Protein AF-0000000072925860 (afdb_homodimer)

Sequence (264 aa):
MDRVRSPSAGAIVLFAGTTRDNFAGKPVKELQYTAYHPRALKSMMAIAKDVRDKHGLRGVAMIHRLGPVPIAEESILIAVSSPHRQAAWRAGEEALEECKSKVEVWKREEFEGEEGIWRANRDGAIGQREESMDRVRSPSAGAIVLFAGTTRDNFAGKPVKELQYTAYHPRALKSMMAIAKDVRDKHGLRGVAMIHRLGPVPIAEESILIAVSSPHRQAAWRAGEEALEECKSKVEVWKREEFEGEEGIWRANRDGAIGQREES

Foldseek 3Di:
DVQQDDPLFPDKDKDFDFAAQDDPRFGFFWKAKDFPPVQLVVQLVVLQVVLCVVLVWSDWDKDADHGTGGGPGGRIMIMTTHNDHVSNVVSRVSSVLSSQAPGGMKMWTHGVPDHIFIARSRPSDGPPPPPD/DVQQDDPLFPDKDKDFDFAAQDDPRFGFFWKAKDFPPVQLVVQLVVLQVVLCVVLVWSDWDKDADHGTGGGGGGRIMIMTTHNDHVSNVVSRVSSVLSSQAPGGMKMWTHGVPDHIFIARSRPSDRPPPPPD

Solvent-accessible surface area (backbone atoms only — not comparable to full-atom values): 13134 Å² total; per-residue (Å²): 110,75,86,24,61,40,45,71,18,27,17,34,26,35,40,33,36,26,26,37,40,53,55,96,90,35,57,35,56,30,36,35,29,48,62,50,59,74,61,26,52,52,42,49,51,50,48,46,51,50,42,32,67,73,46,57,41,75,21,66,47,78,45,71,58,64,43,76,31,46,55,50,33,66,40,34,39,39,35,23,11,7,54,46,57,68,43,14,55,53,36,42,54,49,49,50,53,49,44,39,60,65,33,51,45,35,34,25,46,29,33,68,97,46,85,54,54,54,29,34,56,49,75,62,45,68,60,74,77,74,77,125,108,76,87,25,62,40,45,70,19,27,18,34,25,36,40,33,35,25,26,37,40,55,55,95,91,36,57,35,55,32,35,35,30,49,60,52,58,74,60,23,51,52,41,48,50,50,47,46,52,51,42,31,64,73,48,60,40,76,23,66,46,77,48,71,59,64,43,75,31,46,56,50,33,65,40,32,40,39,35,23,11,6,55,46,58,67,42,16,55,52,36,44,54,49,49,50,53,49,44,39,59,64,33,49,44,35,36,25,46,30,34,67,97,47,85,55,54,54,30,34,56,50,75,61,45,68,60,74,78,74,77,126

Radius of gyration: 20.73 Å; Cα contacts (8 Å, |Δi|>4): 638; chains: 2; bounding box: 42×69×41 Å

Nearest PDB structures (foldseek):
  4ap8-assembly1_A  TM=9.841E-01  e=2.631E-13  Homo sapiens
  2q5w-assembly1_E  TM=9.562E-01  e=1.919E-13  Staphylococcus aureus
  6jbz-assembly1_C  TM=9.362E-01  e=2.557E-12  Mycobacterium tuberculosis
  2qie-assembly2_H  TM=9.280E-01  e=6.596E-12  Staphylococcus aureus
  8hlg-assembly1_B  TM=9.416E-01  e=3.200E-11  Deinococcus radiodurans R1 = ATCC 13939 = DSM 20539

Secondary structure (DSSP, 8-state):
-TTT--TT-SEEEEEEEEB-SEETTEEEEEEEEEE-HHHHHHHHHHHHHHHHHHHT-SEEEEEE--EEEEBT-EEEEEEEEESSHHHHHHHHHHHHHHHHHHS-EEEEEEETTEEEEEEETTT--B------/-TTT--TT-SEEEEEEEEB-SEETTEEEEEEEEEE-HHHHHHHHHHHHHHHHHHHT-SEEEEEE--EEEEBT-EEEEEEEEESSHHHHHHHHHHHHHHHHHHS-EEEEEEETTEEEEEEETTT--B------

InterPro domains:
  IPR003448 Molybdopterin biosynthesis MoaE [PF02391] (2-101)
  IPR003448 Molybdopterin biosynthesis MoaE [cd00756] (2-115)
  IPR028888 Molybdopterin synthase catalytic subunit, eukaryotes [MF_03052] (1-127)
  IPR036563 Molybdopterin biosynthesis MoaE subunit superfamily [G3DSA:3.90.1170.40] (1-129)
  IPR036563 Molybdopterin biosynthesis MoaE subunit superfamily [SSF54690] (4-126)

Organism: Fusarium oxysporum f. sp. lycopersici (strain 4287 / CBS 123668 / FGSC 9935 / NRRL 34936) (NCBI:txid426428)

Structure (mmCIF, N/CA/C/O backbone):
data_AF-0000000072925860-model_v1
#
loop_
_entity.id
_entity.type
_entity.pdbx_description
1 polymer 'Molybdopterin synthase catalytic subunit'
#
loop_
_atom_site.group_PDB
_atom_site.id
_atom_site.type_symbol
_atom_site.label_atom_id
_atom_site.label_alt_id
_atom_site.label_comp_id
_atom_site.label_asym_id
_atom_site.label_entity_id
_atom_site.label_seq_id
_atom_site.pdbx_PDB_ins_code
_atom_site.Cartn_x
_atom_site.Cartn_y
_atom_site.Cartn_z
_atom_site.occupancy
_atom_site.B_iso_or_equiv
_atom_site.auth_seq_id
_atom_site.auth_comp_id
_atom_site.auth_asym_id
_atom_site.auth_atom_id
_atom_site.pdbx_PDB_model_num
ATOM 1 N N . MET A 1 1 ? 6.488 -2.26 6.941 1 92.81 1 MET A N 1
ATOM 2 C CA . MET A 1 1 ? 6.352 -0.807 6.914 1 92.81 1 MET A CA 1
ATOM 3 C C . MET A 1 1 ? 7.504 -0.137 7.652 1 92.81 1 MET A C 1
ATOM 5 O O . MET A 1 1 ? 8.016 0.892 7.211 1 92.81 1 MET A O 1
ATOM 9 N N . ASP A 1 2 ? 7.965 -0.785 8.672 1 95.44 2 ASP A N 1
ATOM 10 C CA . ASP A 1 2 ? 9.016 -0.189 9.484 1 95.44 2 ASP A CA 1
ATOM 11 C C . ASP A 1 2 ? 10.312 -0.033 8.688 1 95.44 2 ASP A C 1
ATOM 13 O O . ASP A 1 2 ? 11.094 0.883 8.938 1 95.44 2 ASP A O 1
ATOM 17 N N . ARG A 1 3 ? 10.531 -0.881 7.77 1 96.94 3 ARG A N 1
ATOM 18 C CA . ARG A 1 3 ? 11.766 -0.883 6.996 1 96.94 3 ARG A CA 1
ATOM 19 C C . ARG A 1 3 ? 11.867 0.358 6.117 1 96.94 3 ARG A C 1
ATOM 21 O O . ARG A 1 3 ? 12.961 0.734 5.684 1 96.94 3 ARG A O 1
ATOM 28 N N . VAL A 1 4 ? 10.727 0.956 5.84 1 98.81 4 VAL A N 1
ATOM 29 C CA . VAL A 1 4 ? 10.781 2.07 4.898 1 98.81 4 VAL A CA 1
ATOM 30 C C . VAL A 1 4 ? 10.352 3.357 5.598 1 98.81 4 VAL A C 1
ATOM 32 O O . VAL A 1 4 ? 10.367 4.434 4.996 1 98.81 4 VAL A O 1
ATOM 35 N N . ARG A 1 5 ? 9.977 3.252 6.809 1 98.75 5 ARG A N 1
ATOM 36 C CA . ARG A 1 5 ? 9.531 4.402 7.586 1 98.75 5 ARG A CA 1
ATOM 37 C C . ARG A 1 5 ? 10.648 5.43 7.738 1 98.75 5 ARG A C 1
ATOM 39 O O . ARG A 1 5 ? 11.805 5.066 7.93 1 98.75 5 ARG A O 1
ATOM 46 N N . SER A 1 6 ? 10.336 6.688 7.637 1 98.69 6 SER A N 1
ATOM 47 C CA . SER A 1 6 ? 11.273 7.801 7.777 1 98.69 6 SER A CA 1
ATOM 48 C C . SER A 1 6 ? 10.57 9.047 8.297 1 98.69 6 SER A C 1
ATOM 50 O O . SER A 1 6 ? 9.438 9.336 7.91 1 98.69 6 SER A O 1
ATOM 52 N N . PRO A 1 7 ? 11.195 9.805 9.141 1 98.56 7 PRO A N 1
ATOM 53 C CA . PRO A 1 7 ? 10.602 11.062 9.594 1 98.56 7 PRO A CA 1
ATOM 54 C C . PRO A 1 7 ? 10.344 12.047 8.445 1 98.56 7 PRO A C 1
ATOM 56 O O . PRO A 1 7 ? 9.547 12.969 8.594 1 98.56 7 PRO A O 1
ATOM 59 N N . SER A 1 8 ? 11.062 11.852 7.344 1 98.44 8 SER A N 1
ATOM 60 C CA . SER A 1 8 ? 10.914 12.805 6.242 1 98.44 8 SER A CA 1
ATOM 61 C C . SER A 1 8 ? 9.93 12.289 5.195 1 98.44 8 SER A C 1
ATOM 63 O O . SER A 1 8 ? 9.734 12.922 4.156 1 98.44 8 SER A O 1
ATOM 65 N N . ALA A 1 9 ? 9.32 11.133 5.438 1 98.75 9 ALA A N 1
ATOM 66 C CA . ALA A 1 9 ? 8.32 10.57 4.535 1 98.75 9 ALA A CA 1
ATOM 67 C C . ALA A 1 9 ? 6.906 10.836 5.055 1 98.75 9 ALA A C 1
ATOM 69 O O . ALA A 1 9 ? 6.641 10.688 6.246 1 98.75 9 ALA A O 1
ATOM 70 N N . GLY A 1 10 ? 6.082 11.266 4.16 1 98.62 10 GLY A N 1
ATOM 71 C CA . GLY A 1 10 ? 4.688 11.477 4.512 1 98.62 10 GLY A CA 1
ATOM 72 C C . GLY A 1 10 ? 3.766 10.406 3.973 1 98.62 10 GLY A C 1
ATOM 73 O O . GLY A 1 10 ? 2.561 10.422 4.234 1 98.62 10 GLY A O 1
ATOM 74 N N . ALA A 1 11 ? 4.387 9.477 3.201 1 98.88 11 ALA A N 1
ATOM 75 C CA . ALA A 1 11 ? 3.582 8.43 2.572 1 98.88 11 ALA A CA 1
ATOM 76 C C . ALA A 1 11 ? 4.344 7.109 2.516 1 98.88 11 ALA A C 1
ATOM 78 O O . ALA A 1 11 ? 5.535 7.086 2.207 1 98.88 11 ALA A O 1
ATOM 79 N N . ILE A 1 12 ? 3.674 6.066 2.836 1 98.94 12 ILE A N 1
ATOM 80 C CA . ILE A 1 12 ? 4.113 4.699 2.59 1 98.94 12 ILE A CA 1
ATOM 81 C C . ILE A 1 12 ? 3.061 3.961 1.767 1 98.94 12 ILE A C 1
ATOM 83 O O . ILE A 1 12 ? 1.864 4.047 2.055 1 98.94 12 ILE A O 1
ATOM 87 N N . VAL A 1 13 ? 3.479 3.316 0.737 1 98.94 13 VAL A N 1
ATOM 88 C CA . VAL A 1 13 ? 2.619 2.426 -0.038 1 98.94 13 VAL A CA 1
ATOM 89 C C . VAL A 1 13 ? 3.174 1.004 0.007 1 98.94 13 VAL A C 1
ATOM 91 O O . VAL A 1 13 ? 4.383 0.797 -0.134 1 98.94 13 VAL A O 1
ATOM 94 N N . LEU A 1 14 ? 2.27 0.095 0.291 1 98.94 14 LEU A N 1
ATOM 95 C CA . LEU A 1 14 ? 2.631 -1.317 0.352 1 98.94 14 LEU A CA 1
ATOM 96 C C . LEU A 1 14 ? 1.747 -2.145 -0.577 1 98.94 14 LEU A C 1
ATOM 98 O O . LEU A 1 14 ? 0.53 -1.951 -0.617 1 98.94 14 LEU A O 1
ATOM 102 N N . PHE A 1 15 ? 2.342 -2.932 -1.327 1 98.94 15 PHE A N 1
ATOM 103 C CA . PHE A 1 15 ? 1.657 -3.941 -2.125 1 98.94 15 PHE A CA 1
ATOM 104 C C . PHE A 1 15 ? 1.948 -5.34 -1.591 1 98.94 15 PHE A C 1
ATOM 106 O O . PHE A 1 15 ? 3.096 -5.664 -1.279 1 98.94 15 PHE A O 1
ATOM 113 N N . ALA A 1 16 ? 0.949 -6.109 -1.54 1 98.94 16 ALA A N 1
ATOM 114 C CA . ALA A 1 16 ? 1.071 -7.527 -1.206 1 98.94 16 ALA A CA 1
ATOM 115 C C . ALA A 1 16 ? 0.393 -8.398 -2.26 1 98.94 16 ALA A C 1
ATOM 117 O O . ALA A 1 16 ? -0.818 -8.297 -2.473 1 98.94 16 ALA A O 1
ATOM 118 N N . GLY A 1 17 ? 1.147 -9.203 -2.924 1 98.69 17 GLY A N 1
ATOM 119 C CA . GLY A 1 17 ? 0.583 -10.266 -3.744 1 98.69 17 GLY A CA 1
ATOM 120 C C . GLY A 1 17 ? 0.255 -11.516 -2.957 1 98.69 17 GLY A C 1
ATOM 121 O O . GLY A 1 17 ? 1.112 -12.062 -2.256 1 98.69 17 GLY A O 1
ATOM 122 N N . THR A 1 18 ? -0.96 -11.992 -3.096 1 98.75 18 THR A N 1
ATOM 123 C CA . THR A 1 18 ? -1.385 -13.125 -2.279 1 98.75 18 THR A CA 1
ATOM 124 C C . THR A 1 18 ? -1.896 -14.266 -3.158 1 98.75 18 THR A C 1
ATOM 126 O O . THR A 1 18 ? -2.324 -14.039 -4.289 1 98.75 18 THR A O 1
ATOM 129 N N . THR A 1 19 ? -1.839 -15.469 -2.623 1 98.44 19 THR A N 1
ATOM 130 C CA . THR A 1 19 ? -2.295 -16.641 -3.35 1 98.44 19 THR A CA 1
ATOM 131 C C . THR A 1 19 ? -3.82 -16.719 -3.371 1 98.44 19 THR A C 1
ATOM 133 O O . THR A 1 19 ? -4.461 -16.766 -2.32 1 98.44 19 THR A O 1
ATOM 136 N N . ARG A 1 20 ? -4.328 -16.766 -4.543 1 98.25 20 ARG A N 1
ATOM 137 C CA . ARG A 1 20 ? -5.773 -16.938 -4.684 1 98.25 20 ARG A CA 1
ATOM 138 C C . ARG A 1 20 ? -6.16 -18.406 -4.582 1 98.25 20 ARG A C 1
ATOM 140 O O . ARG A 1 20 ? -5.324 -19.281 -4.793 1 98.25 20 ARG A O 1
ATOM 147 N N . ASP A 1 21 ? -7.512 -18.547 -4.461 1 97.38 21 ASP A N 1
ATOM 148 C CA . ASP A 1 21 ? -7.992 -19.906 -4.227 1 97.38 21 ASP A CA 1
ATOM 149 C C . ASP A 1 21 ? -8.422 -20.578 -5.535 1 97.38 21 ASP A C 1
ATOM 151 O O . ASP A 1 21 ? -8.992 -21.672 -5.523 1 97.38 21 ASP A O 1
ATOM 155 N N . ASN A 1 22 ? -8.273 -19.891 -6.582 1 94.5 22 ASN A N 1
ATOM 156 C CA . ASN A 1 22 ? -8.648 -20.438 -7.875 1 94.5 22 ASN A CA 1
ATOM 157 C C . ASN A 1 22 ? -7.812 -19.859 -9.008 1 94.5 22 ASN A C 1
ATOM 159 O O . ASN A 1 22 ? -7.258 -18.766 -8.875 1 94.5 22 ASN A O 1
ATOM 163 N N . PHE A 1 23 ? -7.68 -20.562 -9.953 1 91.12 23 PHE A N 1
ATOM 164 C CA . PHE A 1 23 ? -7.031 -20.172 -11.195 1 91.12 23 PHE A CA 1
ATOM 165 C C . PHE A 1 23 ? -7.664 -20.875 -12.383 1 91.12 23 PHE A C 1
ATOM 167 O O . PHE A 1 23 ? -7.734 -22.109 -12.414 1 91.12 23 PHE A O 1
ATOM 174 N N . ALA A 1 24 ? -8.117 -20 -13.328 1 88.81 24 ALA A N 1
ATOM 175 C CA . ALA A 1 24 ? -8.734 -20.531 -14.539 1 88.81 24 ALA A CA 1
ATOM 176 C C . ALA A 1 24 ? -9.859 -21.516 -14.195 1 88.81 24 ALA A C 1
ATOM 178 O O . ALA A 1 24 ? -9.93 -22.609 -14.758 1 88.81 24 ALA A O 1
ATOM 179 N N . GLY A 1 25 ? -10.609 -21.156 -13.188 1 88.69 25 GLY A N 1
ATOM 180 C CA . GLY A 1 25 ? -11.805 -21.906 -12.836 1 88.69 25 GLY A CA 1
ATOM 181 C C . GLY A 1 25 ? -11.508 -23.125 -11.984 1 88.69 25 GLY A C 1
ATOM 182 O O . GLY A 1 25 ? -12.422 -23.844 -11.586 1 88.69 25 GLY A O 1
ATOM 183 N N . LYS A 1 26 ? -10.258 -23.406 -11.703 1 91.44 26 LYS A N 1
ATOM 184 C CA . LYS A 1 26 ? -9.875 -24.562 -10.898 1 91.44 26 LYS A CA 1
ATOM 185 C C . LYS A 1 26 ? -9.453 -24.141 -9.492 1 91.44 26 LYS A C 1
ATOM 187 O O . LYS A 1 26 ? -8.789 -23.125 -9.32 1 91.44 26 LYS A O 1
ATOM 192 N N . PRO A 1 27 ? -9.82 -25.016 -8.57 1 94.44 27 PRO A N 1
ATOM 193 C CA . PRO A 1 27 ? -9.375 -24.703 -7.207 1 94.44 27 PRO A CA 1
ATOM 194 C C . PRO A 1 27 ? -7.867 -24.828 -7.035 1 94.44 27 PRO A C 1
ATOM 196 O O . PRO A 1 27 ? -7.266 -25.797 -7.508 1 94.44 27 PRO A O 1
ATOM 199 N N . VAL A 1 28 ? -7.27 -23.922 -6.398 1 95.5 28 VAL A N 1
ATOM 200 C CA . VAL A 1 28 ? -5.836 -23.906 -6.121 1 95.5 28 VAL A CA 1
ATOM 201 C C . VAL A 1 28 ? -5.586 -24.312 -4.672 1 95.5 28 VAL A C 1
ATOM 203 O O . VAL A 1 28 ? -6.277 -23.859 -3.762 1 95.5 28 VAL A O 1
ATOM 206 N N . LYS A 1 29 ? -4.676 -25.172 -4.512 1 95.56 29 LYS A N 1
ATOM 207 C CA . LYS A 1 29 ? -4.242 -25.547 -3.172 1 95.56 29 LYS A CA 1
ATOM 208 C C . LYS A 1 29 ? -3.225 -24.562 -2.615 1 95.56 29 LYS A C 1
ATOM 210 O O . LYS A 1 29 ? -3.352 -24.109 -1.476 1 95.56 29 LYS A O 1
ATOM 215 N N . GLU A 1 30 ? -2.238 -24.312 -3.391 1 96.75 30 GLU A N 1
ATOM 216 C CA . GLU A 1 30 ? -1.174 -23.375 -3.061 1 96.75 30 GLU A CA 1
ATOM 217 C C . GLU A 1 30 ? -0.354 -23.016 -4.297 1 96.75 30 GLU A C 1
ATOM 219 O O . GLU A 1 30 ? -0.509 -23.625 -5.352 1 96.75 30 GLU A O 1
ATOM 224 N N . LEU A 1 31 ? 0.477 -21.984 -4.121 1 96.38 31 LEU A N 1
ATOM 225 C CA . LEU A 1 31 ? 1.509 -21.672 -5.109 1 96.38 31 LEU A CA 1
ATOM 226 C C . LEU A 1 31 ? 2.879 -22.125 -4.613 1 96.38 31 LEU A C 1
ATOM 228 O O . LEU A 1 31 ? 3.133 -22.156 -3.408 1 96.38 31 LEU A O 1
ATOM 232 N N . GLN A 1 32 ? 3.67 -22.484 -5.527 1 95.56 32 GLN A N 1
ATOM 233 C CA . GLN A 1 32 ? 5.074 -22.781 -5.273 1 95.56 32 GLN A CA 1
ATOM 234 C C . GLN A 1 32 ? 5.988 -21.844 -6.055 1 95.56 32 GLN A C 1
ATOM 236 O O . GLN A 1 32 ? 5.816 -21.656 -7.262 1 95.56 32 GLN A O 1
ATOM 241 N N . TYR A 1 33 ? 6.977 -21.312 -5.273 1 96 33 TYR A N 1
ATOM 242 C CA . TYR A 1 33 ? 7.902 -20.406 -5.938 1 96 33 TYR A CA 1
ATOM 243 C C . TYR A 1 33 ? 9.328 -20.938 -5.863 1 96 33 TYR A C 1
ATOM 245 O O . TYR A 1 33 ? 9.742 -21.5 -4.84 1 96 33 TYR A O 1
ATOM 253 N N . THR A 1 34 ? 10.078 -20.719 -6.953 1 95.12 34 THR A N 1
ATOM 254 C CA . THR A 1 34 ? 11.516 -20.969 -6.996 1 95.12 34 THR A CA 1
ATOM 255 C C . THR A 1 34 ? 12.242 -19.812 -7.676 1 95.12 34 THR A C 1
ATOM 257 O O . THR A 1 34 ? 11.609 -18.953 -8.297 1 95.12 34 THR A O 1
ATOM 260 N N . ALA A 1 35 ? 13.539 -19.734 -7.316 1 94 35 ALA A N 1
ATOM 261 C CA . ALA A 1 35 ? 14.312 -18.656 -7.918 1 94 35 ALA A CA 1
ATOM 262 C C . ALA A 1 35 ? 15.766 -19.078 -8.117 1 94 35 ALA A C 1
ATOM 264 O O . ALA A 1 35 ? 16.234 -20.031 -7.488 1 94 35 ALA A O 1
ATOM 265 N N . TYR A 1 36 ? 16.375 -18.406 -9.086 1 93.44 36 TYR A N 1
ATOM 266 C CA . TYR A 1 36 ? 17.828 -18.312 -9.047 1 93.44 36 TYR A CA 1
ATOM 267 C C . TYR A 1 36 ? 18.281 -17.25 -8.055 1 93.44 36 TYR A C 1
ATOM 269 O O . TYR A 1 36 ? 18.422 -16.078 -8.406 1 93.44 36 TYR A O 1
ATOM 277 N N . HIS A 1 37 ? 18.594 -17.641 -6.91 1 92.69 37 HIS A N 1
ATOM 278 C CA . HIS A 1 37 ? 18.625 -16.75 -5.75 1 92.69 37 HIS A CA 1
ATOM 279 C C . HIS A 1 37 ? 19.594 -15.602 -5.953 1 92.69 37 HIS A C 1
ATOM 281 O O . HIS A 1 37 ? 19.219 -14.438 -5.832 1 92.69 37 HIS A O 1
ATOM 287 N N . PRO A 1 38 ? 20.875 -15.867 -6.309 1 94.44 38 PRO A N 1
ATOM 288 C CA . PRO A 1 38 ? 21.812 -14.75 -6.43 1 94.44 38 PRO A CA 1
ATOM 289 C C . PRO A 1 38 ? 21.375 -13.734 -7.488 1 94.44 38 PRO A 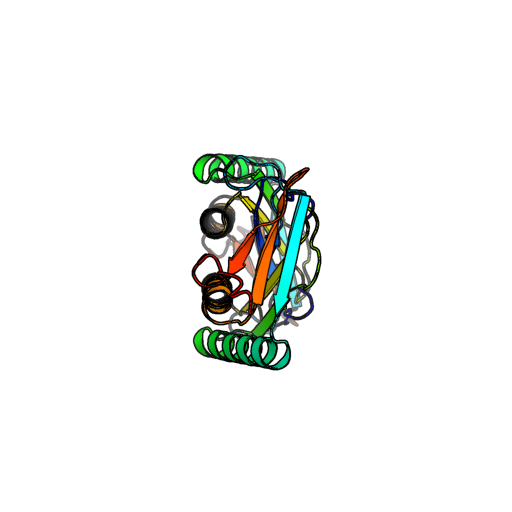C 1
ATOM 291 O O . PRO A 1 38 ? 21.484 -12.523 -7.262 1 94.44 38 PRO A O 1
ATOM 294 N N . ARG A 1 39 ? 20.875 -14.234 -8.578 1 95.69 39 ARG A N 1
ATOM 295 C CA . ARG A 1 39 ? 20.469 -13.336 -9.648 1 95.69 39 ARG A CA 1
ATOM 296 C C . ARG A 1 39 ? 19.188 -12.594 -9.281 1 95.69 39 ARG A C 1
ATOM 298 O O . ARG A 1 39 ? 19.047 -11.406 -9.578 1 95.69 39 ARG A O 1
ATOM 305 N N . ALA A 1 40 ? 18.234 -13.258 -8.633 1 96.5 40 ALA A N 1
ATOM 306 C CA . ALA A 1 40 ? 16.984 -12.648 -8.211 1 96.5 40 ALA A CA 1
ATOM 307 C C . ALA A 1 40 ? 17.219 -11.492 -7.246 1 96.5 40 ALA A C 1
ATOM 309 O O . ALA A 1 40 ? 16.625 -10.422 -7.379 1 96.5 40 ALA A O 1
ATOM 310 N N . LEU A 1 41 ? 18.094 -11.703 -6.344 1 97.44 41 LEU A N 1
ATOM 311 C CA . LEU A 1 41 ? 18.406 -10.672 -5.359 1 97.44 41 LEU A CA 1
ATOM 312 C C . LEU A 1 41 ? 19.078 -9.477 -6.016 1 97.44 41 LEU A C 1
ATOM 314 O O . LEU A 1 41 ? 18.781 -8.328 -5.688 1 97.44 41 LEU A O 1
ATOM 318 N N . LYS A 1 42 ? 20.016 -9.797 -6.902 1 97.75 42 LYS A N 1
ATOM 319 C CA . LYS A 1 42 ? 20.688 -8.727 -7.629 1 97.75 42 LYS A CA 1
ATOM 320 C C . LYS A 1 42 ? 19.688 -7.895 -8.43 1 97.75 42 LYS A C 1
ATOM 322 O O . LYS A 1 42 ? 19.75 -6.664 -8.43 1 97.75 42 LYS A O 1
ATOM 327 N N . SER A 1 43 ? 18.781 -8.578 -9.109 1 98.25 43 SER A N 1
ATOM 328 C CA . SER A 1 43 ? 17.75 -7.898 -9.891 1 98.25 43 SER A CA 1
ATOM 329 C C . SER A 1 43 ? 16.844 -7.055 -9.008 1 98.25 43 SER A C 1
ATOM 331 O O . SER A 1 43 ? 16.516 -5.918 -9.344 1 98.25 43 SER A O 1
ATOM 333 N N . MET A 1 44 ? 16.453 -7.57 -7.875 1 98.5 44 MET A N 1
ATOM 334 C CA . MET A 1 44 ? 15.586 -6.836 -6.957 1 98.5 44 MET A CA 1
ATOM 335 C C . MET A 1 44 ? 16.297 -5.602 -6.41 1 98.5 44 MET A C 1
ATOM 337 O O . MET A 1 44 ? 15.68 -4.535 -6.285 1 98.5 44 MET A O 1
ATOM 341 N N . MET A 1 45 ? 17.547 -5.777 -6.129 1 98.5 45 MET A N 1
ATOM 342 C CA . MET A 1 45 ? 18.328 -4.648 -5.621 1 98.5 45 MET A CA 1
ATOM 343 C C . MET A 1 45 ? 18.453 -3.559 -6.676 1 98.5 45 MET A C 1
ATOM 345 O O . MET A 1 45 ? 18.375 -2.369 -6.363 1 98.5 45 MET A O 1
ATOM 349 N N . ALA A 1 46 ? 18.656 -3.992 -7.902 1 98.81 46 ALA A N 1
ATOM 350 C CA . ALA A 1 46 ? 18.75 -3.033 -9 1 98.81 46 ALA A CA 1
ATOM 351 C C . ALA A 1 46 ? 17.438 -2.277 -9.188 1 98.81 46 ALA A C 1
ATOM 353 O O . ALA A 1 46 ? 17.438 -1.058 -9.375 1 98.81 46 ALA A O 1
ATOM 354 N N . ILE A 1 47 ? 16.375 -2.971 -9.133 1 98.81 47 ILE A N 1
ATOM 355 C CA . ILE A 1 47 ? 15.055 -2.359 -9.273 1 98.81 47 ILE A CA 1
ATOM 356 C C . ILE A 1 47 ? 14.82 -1.369 -8.133 1 98.81 47 ILE A C 1
ATOM 358 O O . ILE A 1 47 ? 14.383 -0.242 -8.367 1 98.81 47 ILE A O 1
ATOM 362 N N . ALA A 1 48 ? 15.156 -1.809 -6.906 1 98.88 48 ALA A N 1
ATOM 363 C CA . ALA A 1 48 ? 14.969 -0.954 -5.734 1 98.88 48 ALA A CA 1
ATOM 364 C C . ALA A 1 48 ? 15.766 0.339 -5.871 1 98.88 48 ALA A C 1
ATOM 366 O O . ALA A 1 48 ? 15.258 1.425 -5.582 1 98.88 48 ALA A O 1
ATOM 367 N N . LYS A 1 49 ? 16.984 0.197 -6.324 1 98.81 49 LYS A N 1
ATOM 368 C CA . LYS A 1 49 ? 17.828 1.364 -6.512 1 98.81 49 LYS A CA 1
ATOM 369 C C . LYS A 1 49 ? 17.266 2.297 -7.578 1 98.81 49 LYS A C 1
ATOM 371 O O . LYS A 1 49 ? 17.219 3.514 -7.387 1 98.81 49 LYS A O 1
ATOM 376 N N . ASP A 1 50 ? 16.844 1.75 -8.68 1 98.88 50 ASP A N 1
ATOM 377 C CA . ASP A 1 50 ? 16.344 2.531 -9.805 1 98.88 50 ASP A CA 1
ATOM 378 C C . ASP A 1 50 ? 15.094 3.316 -9.406 1 98.88 50 ASP A C 1
ATOM 380 O O . ASP A 1 50 ? 15 4.52 -9.664 1 98.88 50 ASP A O 1
ATOM 384 N N . VAL A 1 51 ? 14.141 2.682 -8.734 1 98.81 51 VAL A N 1
ATOM 385 C CA . VAL A 1 51 ? 12.891 3.352 -8.406 1 98.81 51 VAL A CA 1
ATOM 386 C C . VAL A 1 51 ? 13.133 4.383 -7.305 1 98.81 51 VAL A C 1
ATOM 388 O O . VAL A 1 51 ? 12.477 5.43 -7.273 1 98.81 51 VAL A O 1
ATOM 391 N N . ARG A 1 52 ? 14.039 4.082 -6.367 1 98.81 52 ARG A N 1
ATOM 392 C CA . ARG A 1 52 ? 14.383 5.043 -5.32 1 98.81 52 ARG A CA 1
ATOM 393 C C . ARG A 1 52 ? 14.891 6.348 -5.918 1 98.81 52 ARG A C 1
ATOM 395 O O . ARG A 1 52 ? 14.414 7.43 -5.559 1 98.81 52 ARG A O 1
ATOM 402 N N . ASP A 1 53 ? 15.812 6.18 -6.852 1 98.81 53 ASP A N 1
ATOM 403 C CA . ASP A 1 53 ? 16.438 7.348 -7.457 1 98.81 53 ASP A CA 1
ATOM 404 C C . ASP A 1 53 ? 15.461 8.094 -8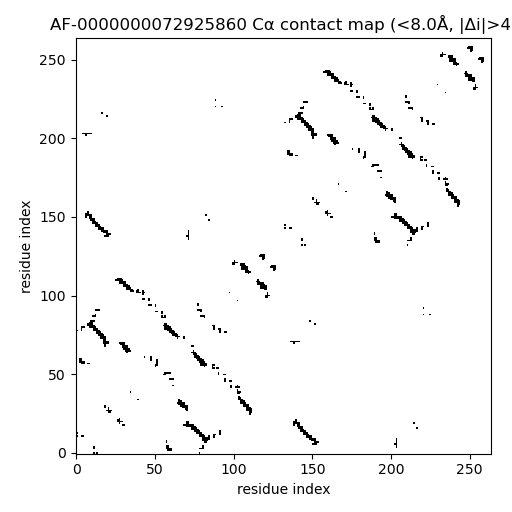.359 1 98.81 53 ASP A C 1
ATOM 406 O O . ASP A 1 53 ? 15.383 9.328 -8.305 1 98.81 53 ASP A O 1
ATOM 410 N N . LYS A 1 54 ? 14.719 7.344 -9.133 1 98.88 54 LYS A N 1
ATOM 411 C CA . LYS A 1 54 ? 13.797 7.922 -10.117 1 98.88 54 LYS A CA 1
ATOM 412 C C . LYS A 1 54 ? 12.695 8.727 -9.43 1 98.88 54 LYS A C 1
ATOM 414 O O . LYS A 1 54 ? 12.281 9.773 -9.922 1 98.88 54 LYS A O 1
ATOM 419 N N . HIS A 1 55 ? 12.227 8.273 -8.266 1 98.88 55 HIS A N 1
ATOM 420 C CA . HIS A 1 55 ? 11.031 8.859 -7.672 1 98.88 55 HIS A CA 1
ATOM 421 C C . HIS A 1 55 ? 11.359 9.609 -6.387 1 98.88 55 HIS A C 1
ATOM 423 O O . HIS A 1 55 ? 10.469 10.125 -5.715 1 98.88 55 HIS A O 1
ATOM 429 N N . GLY A 1 56 ? 12.625 9.719 -5.992 1 98.75 56 GLY A N 1
ATOM 430 C CA . GLY A 1 56 ? 13.008 10.43 -4.785 1 98.75 56 GLY A CA 1
ATOM 431 C C . GLY A 1 56 ? 12.453 9.797 -3.521 1 98.75 56 GLY A C 1
ATOM 432 O O . GLY A 1 56 ? 11.898 10.492 -2.668 1 98.75 56 GLY A O 1
ATOM 433 N N . LEU A 1 57 ? 12.625 8.484 -3.402 1 98.94 57 LEU A N 1
ATOM 434 C CA . LEU A 1 57 ? 12.062 7.754 -2.271 1 98.94 57 LEU A CA 1
ATOM 435 C C . LEU A 1 57 ? 12.969 7.863 -1.049 1 98.94 57 LEU A C 1
ATOM 437 O O . LEU A 1 57 ? 14.164 8.109 -1.179 1 98.94 57 LEU A O 1
ATOM 441 N N . ARG A 1 58 ? 12.383 7.727 0.119 1 98.88 58 ARG A N 1
ATOM 442 C CA . ARG A 1 58 ? 13.141 7.629 1.361 1 98.88 58 ARG A CA 1
ATOM 443 C C . ARG A 1 58 ? 13.477 6.18 1.688 1 98.88 58 ARG A C 1
ATOM 445 O O . ARG A 1 58 ? 14.484 5.898 2.346 1 98.88 58 ARG A O 1
ATOM 452 N N . GLY A 1 59 ? 12.633 5.266 1.285 1 98.81 59 GLY A N 1
ATOM 453 C CA . GLY A 1 59 ? 12.859 3.848 1.516 1 98.81 59 GLY A CA 1
ATOM 454 C C . GLY A 1 59 ? 12.195 2.961 0.483 1 98.81 59 GLY A C 1
ATOM 455 O O . GLY A 1 59 ? 11.164 3.33 -0.085 1 98.81 59 GLY A O 1
ATOM 456 N N . VAL A 1 60 ? 12.805 1.813 0.208 1 98.88 60 VAL A N 1
ATOM 457 C CA . VAL A 1 60 ? 12.258 0.751 -0.631 1 98.88 60 VAL A CA 1
ATOM 458 C C . VAL A 1 60 ? 12.578 -0.608 -0.011 1 98.88 60 VAL A C 1
ATOM 460 O O . VAL A 1 60 ? 13.695 -0.85 0.436 1 98.88 60 VAL A O 1
ATOM 463 N N . ALA A 1 61 ? 11.602 -1.386 0.077 1 98.88 61 ALA A N 1
ATOM 464 C CA . ALA A 1 61 ? 11.773 -2.775 0.489 1 98.88 61 ALA A CA 1
ATOM 465 C C . ALA A 1 61 ? 11 -3.723 -0.427 1 98.88 61 ALA A C 1
ATOM 467 O O . ALA A 1 61 ? 9.836 -3.477 -0.744 1 98.88 61 ALA A O 1
ATOM 468 N N . MET A 1 62 ? 11.625 -4.73 -0.908 1 98.62 62 MET A N 1
ATOM 469 C CA . MET A 1 62 ? 11.031 -5.785 -1.722 1 98.62 62 MET A CA 1
ATOM 470 C C . MET A 1 62 ? 11.352 -7.16 -1.145 1 98.62 62 MET A C 1
ATOM 472 O O . MET A 1 62 ? 12.508 -7.461 -0.849 1 98.62 62 MET A O 1
ATOM 476 N N . ILE A 1 63 ? 10.352 -7.926 -0.979 1 98.12 63 ILE A N 1
ATOM 477 C CA . ILE A 1 63 ? 10.523 -9.273 -0.444 1 98.12 63 ILE A CA 1
ATOM 478 C C . ILE A 1 63 ? 9.695 -10.258 -1.265 1 98.12 63 ILE A C 1
ATOM 480 O O . ILE A 1 63 ? 8.531 -9.992 -1.588 1 98.12 63 ILE A O 1
ATOM 484 N N . HIS A 1 64 ? 10.281 -11.336 -1.588 1 97.81 64 HIS A N 1
ATOM 485 C CA . HIS A 1 64 ? 9.586 -12.414 -2.27 1 97.81 64 HIS A CA 1
ATOM 486 C C . HIS A 1 64 ? 9.812 -13.75 -1.561 1 97.81 64 HIS A C 1
ATOM 488 O O . HIS A 1 64 ? 10.953 -14.172 -1.374 1 97.81 64 HIS A O 1
ATOM 494 N N . ARG A 1 65 ? 8.781 -14.336 -1.196 1 97.19 65 ARG A N 1
ATOM 495 C CA . ARG A 1 65 ? 8.812 -15.617 -0.505 1 97.19 65 ARG A CA 1
ATOM 496 C C . ARG A 1 65 ? 9.008 -16.766 -1.491 1 97.19 65 ARG A C 1
ATOM 498 O O . ARG A 1 65 ? 8.438 -16.75 -2.584 1 97.19 65 ARG A O 1
ATOM 505 N N . LEU A 1 66 ? 9.844 -17.734 -1.169 1 97.31 66 LEU A N 1
ATOM 506 C CA . LEU A 1 66 ? 10.039 -18.938 -1.974 1 97.31 66 LEU A CA 1
ATOM 507 C C . LEU A 1 66 ? 9.391 -20.156 -1.314 1 97.31 66 LEU A C 1
ATOM 509 O O . LEU A 1 66 ? 9 -20.094 -0.145 1 97.31 66 LEU A O 1
ATOM 513 N N . GLY A 1 67 ? 9.297 -21.266 -2.092 1 97.31 67 GLY A N 1
ATOM 514 C CA . GLY A 1 67 ? 8.609 -22.438 -1.576 1 97.31 67 GLY A CA 1
ATOM 515 C C . GLY A 1 67 ? 7.098 -22.312 -1.629 1 97.31 67 GLY A C 1
ATOM 516 O O . GLY A 1 67 ? 6.562 -21.547 -2.443 1 97.31 67 GLY A O 1
ATOM 517 N N . PRO A 1 68 ? 6.449 -23.094 -0.826 1 97.75 68 PRO A N 1
ATOM 518 C CA . PRO A 1 68 ? 4.988 -23.047 -0.833 1 97.75 68 PRO A CA 1
ATOM 519 C C . PRO A 1 68 ? 4.426 -21.781 -0.191 1 97.75 68 PRO A C 1
ATOM 521 O O . PRO A 1 68 ? 4.922 -21.344 0.848 1 97.75 68 PRO A O 1
ATOM 524 N N . VAL A 1 69 ? 3.449 -21.266 -0.845 1 98.44 69 VAL A N 1
ATOM 525 C CA . VAL A 1 69 ? 2.691 -20.125 -0.309 1 98.44 69 VAL A CA 1
ATOM 526 C C . VAL A 1 69 ? 1.202 -20.469 -0.298 1 98.44 69 VAL A C 1
ATOM 528 O O . VAL A 1 69 ? 0.548 -20.453 -1.344 1 98.44 69 VAL A O 1
ATOM 531 N N . PRO A 1 70 ? 0.628 -20.703 0.855 1 98.25 70 PRO A N 1
ATOM 532 C CA . PRO A 1 70 ? -0.78 -21.094 0.977 1 98.25 70 PRO A CA 1
ATOM 533 C C . PRO A 1 70 ? -1.734 -19.984 0.534 1 98.25 70 PRO A C 1
ATOM 535 O O . PRO A 1 70 ? -1.317 -18.844 0.367 1 98.25 70 PRO A O 1
ATOM 538 N N . ILE A 1 71 ? -2.963 -20.359 0.372 1 98.38 71 ILE A N 1
ATOM 539 C CA . ILE A 1 71 ? -4.039 -19.438 0.001 1 98.38 71 ILE A CA 1
ATOM 540 C C . ILE A 1 71 ? -4.066 -18.25 0.965 1 98.38 71 ILE A C 1
ATOM 542 O O . ILE A 1 71 ? -3.918 -18.438 2.178 1 98.38 71 ILE A O 1
ATOM 546 N N . ALA A 1 72 ? -4.156 -17.078 0.43 1 98.56 72 ALA A N 1
ATOM 547 C CA . ALA A 1 72 ? -4.391 -15.82 1.126 1 98.56 72 ALA A CA 1
ATOM 548 C C . ALA A 1 72 ? -3.107 -15.312 1.781 1 98.56 72 ALA A C 1
ATOM 550 O O . ALA A 1 72 ? -3.115 -14.273 2.447 1 98.56 72 ALA A O 1
ATOM 551 N N . GLU A 1 73 ? -2 -16.031 1.599 1 98.5 73 GLU A N 1
ATOM 552 C CA . GLU A 1 73 ? -0.727 -15.562 2.141 1 98.5 73 GLU A CA 1
ATOM 553 C C . GLU A 1 73 ? 0.082 -14.82 1.084 1 98.5 73 GLU A C 1
ATOM 555 O O . GLU A 1 73 ? -0.117 -15.016 -0.116 1 98.5 73 GLU A O 1
ATOM 560 N N . GLU A 1 74 ? 1 -13.992 1.539 1 98.5 74 GLU A N 1
ATOM 561 C CA . GLU A 1 74 ? 1.755 -13.125 0.64 1 98.5 74 GLU A CA 1
ATOM 562 C C . GLU A 1 74 ? 2.938 -13.859 0.023 1 98.5 74 GLU A C 1
ATOM 564 O O . GLU A 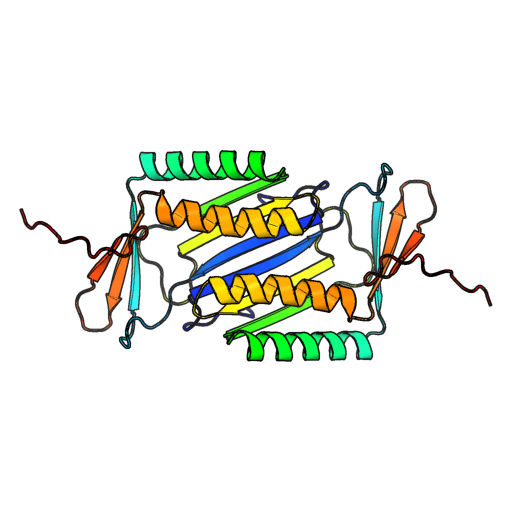1 74 ? 3.705 -14.516 0.731 1 98.5 74 GLU A O 1
ATOM 569 N N . SER A 1 75 ? 3.072 -13.781 -1.245 1 98.38 75 SER A N 1
ATOM 570 C CA . SER A 1 75 ? 4.266 -14.266 -1.934 1 98.38 75 SER A CA 1
ATOM 571 C C . SER A 1 75 ? 5.254 -13.133 -2.184 1 98.38 75 SER A C 1
ATOM 573 O O . SER A 1 75 ? 6.461 -13.367 -2.283 1 98.38 75 SER A O 1
ATOM 575 N N . ILE A 1 76 ? 4.754 -11.914 -2.301 1 98.62 76 ILE A N 1
ATOM 576 C CA . ILE A 1 76 ? 5.594 -10.75 -2.578 1 98.62 76 ILE A CA 1
ATOM 577 C C . ILE A 1 76 ? 5.086 -9.547 -1.789 1 98.62 76 ILE A C 1
ATOM 579 O O . ILE A 1 76 ? 3.875 -9.344 -1.664 1 98.62 76 ILE A O 1
ATOM 583 N N . LEU A 1 77 ? 5.988 -8.781 -1.236 1 98.75 77 LEU A N 1
ATOM 584 C CA . LEU A 1 77 ? 5.742 -7.5 -0.582 1 98.75 77 LEU A CA 1
ATOM 585 C C . LEU A 1 77 ? 6.645 -6.414 -1.157 1 98.75 77 LEU A C 1
ATOM 587 O O . LEU A 1 77 ? 7.848 -6.621 -1.324 1 98.75 77 LEU A O 1
ATOM 591 N N . ILE A 1 78 ? 6.062 -5.375 -1.506 1 98.88 78 ILE A N 1
ATOM 592 C CA . ILE A 1 78 ? 6.797 -4.18 -1.902 1 98.88 78 ILE A CA 1
ATOM 593 C C . ILE A 1 78 ? 6.332 -2.986 -1.068 1 98.88 78 ILE A C 1
ATOM 595 O O . ILE A 1 78 ? 5.137 -2.691 -1.008 1 98.88 78 ILE A O 1
ATOM 599 N N . ALA A 1 79 ? 7.223 -2.369 -0.468 1 98.94 79 ALA A N 1
ATOM 600 C CA . ALA A 1 79 ? 6.93 -1.169 0.311 1 98.94 79 ALA A CA 1
ATOM 601 C C . ALA A 1 79 ? 7.844 -0.017 -0.088 1 98.94 79 ALA A C 1
ATOM 603 O O . ALA A 1 79 ? 9.047 -0.209 -0.273 1 98.94 79 ALA A O 1
ATOM 604 N N . VAL A 1 80 ? 7.312 1.119 -0.25 1 98.94 80 VAL A N 1
ATOM 605 C CA . VAL A 1 80 ? 8.094 2.311 -0.571 1 98.94 80 VAL A CA 1
ATOM 606 C C . VAL A 1 80 ? 7.625 3.48 0.292 1 98.94 80 VAL A C 1
ATOM 608 O O . VAL A 1 80 ? 6.48 3.506 0.75 1 98.94 80 VAL A O 1
ATOM 611 N N . SER A 1 81 ? 8.492 4.406 0.528 1 98.94 81 SER A N 1
ATOM 612 C CA . SER A 1 81 ? 8.141 5.637 1.232 1 98.94 81 SER A CA 1
ATOM 613 C C . SER A 1 81 ? 8.695 6.863 0.519 1 98.94 81 SER A C 1
ATOM 615 O O . SER A 1 81 ? 9.766 6.801 -0.092 1 98.94 81 SER A O 1
ATOM 617 N N . SER A 1 82 ? 7.977 7.918 0.574 1 98.94 82 SER A N 1
ATOM 618 C CA . SER A 1 82 ? 8.359 9.172 -0.06 1 98.94 82 SER A CA 1
ATOM 619 C C . SER A 1 82 ? 7.805 10.367 0.701 1 98.94 82 SER A C 1
ATOM 621 O O . SER A 1 82 ? 6.895 10.227 1.518 1 98.94 82 SER A O 1
ATOM 623 N N . PRO A 1 83 ? 8.383 11.5 0.449 1 98.38 83 PRO A N 1
ATOM 624 C CA . PRO A 1 83 ? 7.875 12.695 1.126 1 98.38 83 PRO A CA 1
ATOM 625 C C . PRO A 1 83 ? 6.414 12.992 0.788 1 98.38 83 PRO A C 1
ATOM 627 O O . PRO A 1 83 ? 5.641 13.391 1.663 1 98.38 83 PRO A O 1
ATOM 630 N N . HIS A 1 84 ? 5.992 12.734 -0.43 1 97.44 84 HIS A N 1
ATOM 631 C CA . HIS A 1 84 ? 4.625 12.984 -0.879 1 97.44 84 HIS A CA 1
ATOM 632 C C . HIS A 1 84 ? 4.016 11.742 -1.513 1 97.44 84 HIS A C 1
ATOM 634 O O . HIS A 1 84 ? 4.738 10.891 -2.043 1 97.44 84 HIS A O 1
ATOM 640 N N . ARG A 1 85 ? 2.693 11.727 -1.518 1 98.44 85 ARG A N 1
ATOM 641 C CA . ARG A 1 85 ? 1.983 10.477 -1.765 1 98.44 85 ARG A CA 1
ATOM 642 C C . ARG A 1 85 ? 2.092 10.07 -3.229 1 98.44 85 ARG A C 1
ATOM 644 O O . ARG A 1 85 ? 2.145 8.875 -3.541 1 98.44 85 ARG A O 1
ATOM 651 N N . GLN A 1 86 ? 2.17 10.961 -4.18 1 98.5 86 GLN A N 1
ATOM 652 C CA . GLN A 1 86 ? 2.154 10.625 -5.598 1 98.5 86 GLN A CA 1
ATOM 653 C C . GLN A 1 86 ? 3.367 9.781 -5.98 1 98.5 86 GLN A C 1
ATOM 655 O O . GLN A 1 86 ? 3.24 8.797 -6.711 1 98.5 86 GLN A O 1
ATOM 660 N N . ALA A 1 87 ? 4.527 10.188 -5.504 1 98.88 87 ALA A N 1
ATOM 661 C CA . ALA A 1 87 ? 5.746 9.438 -5.797 1 98.88 87 ALA A CA 1
ATOM 662 C C . ALA A 1 87 ? 5.656 8.016 -5.266 1 98.88 87 ALA A C 1
ATOM 664 O O . ALA A 1 87 ? 6.105 7.07 -5.922 1 98.88 87 ALA A O 1
ATOM 665 N N . ALA A 1 88 ? 5.094 7.812 -4.117 1 98.88 88 ALA A N 1
ATOM 666 C CA . ALA A 1 88 ? 4.98 6.484 -3.518 1 98.88 88 ALA A CA 1
ATOM 667 C C . ALA A 1 88 ? 4.07 5.586 -4.348 1 98.88 88 ALA A C 1
ATOM 669 O O . ALA A 1 88 ? 4.391 4.418 -4.586 1 98.88 88 ALA A O 1
ATOM 670 N N . TRP A 1 89 ? 2.912 6.164 -4.805 1 98.88 89 TRP A N 1
ATOM 671 C CA . TRP A 1 89 ? 2 5.402 -5.652 1 98.88 89 TRP A CA 1
ATOM 672 C C . TRP A 1 89 ? 2.705 4.926 -6.918 1 98.88 89 TRP A C 1
ATOM 674 O O . TRP A 1 89 ? 2.674 3.734 -7.238 1 98.88 89 TRP A O 1
ATOM 684 N N . ARG A 1 90 ? 3.355 5.809 -7.574 1 98.81 90 ARG A N 1
ATOM 685 C CA . ARG A 1 90 ? 3.99 5.508 -8.852 1 98.81 90 ARG A CA 1
ATOM 686 C C . ARG A 1 90 ? 5.145 4.527 -8.68 1 98.81 90 ARG A C 1
ATOM 688 O O . ARG A 1 90 ? 5.27 3.564 -9.438 1 98.81 90 ARG A O 1
ATOM 695 N N . ALA A 1 91 ? 5.934 4.77 -7.695 1 98.94 91 ALA A N 1
ATOM 696 C CA . ALA A 1 91 ? 7.105 3.936 -7.453 1 98.94 91 ALA A CA 1
ATOM 697 C C . ALA A 1 91 ? 6.703 2.518 -7.059 1 98.94 91 ALA A C 1
ATOM 699 O O . ALA A 1 91 ? 7.305 1.543 -7.516 1 98.94 91 ALA A O 1
ATOM 700 N N . GLY A 1 92 ? 5.738 2.393 -6.16 1 98.94 92 GLY A N 1
ATOM 701 C CA . GLY A 1 92 ? 5.277 1.074 -5.758 1 98.94 92 GLY A CA 1
ATOM 702 C C . GLY A 1 92 ? 4.797 0.228 -6.922 1 98.94 92 GLY A C 1
ATOM 703 O O . GLY A 1 92 ? 5.188 -0.935 -7.055 1 98.94 92 GLY A O 1
ATOM 704 N N . GLU A 1 93 ? 3.943 0.841 -7.711 1 98.88 93 GLU A N 1
ATOM 705 C CA . GLU A 1 93 ? 3.412 0.124 -8.867 1 98.88 93 GLU A CA 1
ATOM 706 C C . GLU A 1 93 ? 4.52 -0.222 -9.859 1 98.88 93 GLU A C 1
ATOM 708 O O . GLU A 1 93 ? 4.586 -1.35 -10.352 1 98.88 93 GLU A O 1
ATOM 713 N N . GLU A 1 94 ? 5.352 0.716 -10.133 1 98.88 94 GLU A N 1
ATOM 714 C CA . GLU A 1 94 ? 6.457 0.491 -11.062 1 98.88 94 GLU A CA 1
ATOM 715 C C . GLU A 1 94 ? 7.379 -0.614 -10.555 1 98.88 94 GLU A C 1
ATOM 717 O O . GLU A 1 94 ? 7.801 -1.478 -11.328 1 98.88 94 GLU A O 1
ATOM 722 N N . ALA A 1 95 ? 7.738 -0.603 -9.273 1 98.94 95 ALA A N 1
ATOM 723 C CA . ALA A 1 95 ? 8.602 -1.624 -8.695 1 98.94 95 ALA A CA 1
ATOM 724 C C . ALA A 1 95 ? 8.016 -3.018 -8.883 1 98.94 95 ALA A C 1
ATOM 726 O O . ALA A 1 95 ? 8.734 -3.963 -9.219 1 98.94 95 ALA A O 1
ATOM 727 N N . LEU A 1 96 ? 6.734 -3.125 -8.68 1 98.81 96 LEU A N 1
ATOM 728 C CA . LEU A 1 96 ? 6.074 -4.414 -8.852 1 98.81 96 LEU A CA 1
ATOM 729 C C . LEU A 1 96 ? 6.176 -4.887 -10.297 1 98.81 96 LEU A C 1
ATOM 731 O O . LEU A 1 96 ? 6.523 -6.043 -10.555 1 98.81 96 LEU A O 1
ATOM 735 N N . GLU A 1 97 ? 5.84 -3.963 -11.219 1 98.5 97 GLU A N 1
ATOM 736 C CA . GLU A 1 97 ? 5.863 -4.336 -12.625 1 98.5 97 GLU A CA 1
ATOM 737 C C . GLU A 1 97 ? 7.27 -4.738 -13.07 1 98.5 97 GLU A C 1
ATOM 739 O O . GLU A 1 97 ? 7.438 -5.711 -13.805 1 98.5 97 GLU A O 1
ATOM 744 N N . GLU A 1 98 ? 8.242 -4.012 -12.664 1 98.56 98 GLU A N 1
ATOM 745 C CA . GLU A 1 98 ? 9.625 -4.359 -12.969 1 98.56 98 GLU A CA 1
ATOM 746 C C . GLU A 1 98 ? 10.008 -5.703 -12.359 1 98.56 98 GLU A C 1
ATOM 748 O O . GLU A 1 98 ? 10.695 -6.504 -12.992 1 98.56 98 GLU A O 1
ATOM 753 N N . CYS A 1 99 ? 9.609 -5.918 -11.109 1 97.88 99 CYS A N 1
ATOM 754 C CA . CYS A 1 99 ? 9.898 -7.188 -10.453 1 97.88 99 CYS A CA 1
ATOM 755 C C . CYS A 1 99 ? 9.312 -8.359 -11.242 1 97.88 99 CYS A C 1
ATOM 757 O O . CYS A 1 99 ? 10.008 -9.344 -11.492 1 97.88 99 CYS A O 1
ATOM 759 N N . LYS A 1 100 ? 8.094 -8.188 -11.641 1 96.44 100 LYS A N 1
ATOM 760 C CA . LYS A 1 100 ? 7.41 -9.25 -12.375 1 96.44 100 LYS A CA 1
ATOM 761 C C . LYS A 1 100 ? 8.07 -9.484 -13.734 1 96.44 100 LYS A C 1
ATOM 763 O O . LYS A 1 100 ? 8.094 -10.609 -14.227 1 96.44 100 LYS A O 1
ATOM 768 N N . SER A 1 101 ? 8.625 -8.492 -14.281 1 96.19 101 SER A N 1
ATOM 769 C CA . SER A 1 101 ? 9.172 -8.586 -15.633 1 96.19 101 SER A CA 1
ATOM 770 C C . SER A 1 101 ? 10.625 -9.039 -15.609 1 96.19 101 SER A C 1
ATOM 772 O O . SER A 1 101 ? 11.086 -9.711 -16.531 1 96.19 101 SER A O 1
ATOM 774 N N . LYS A 1 102 ? 11.328 -8.719 -14.562 1 96.25 102 LYS A N 1
ATOM 775 C CA . LYS A 1 102 ? 12.781 -8.812 -14.688 1 96.25 102 LYS A CA 1
ATOM 776 C C . LYS A 1 102 ? 13.359 -9.812 -13.695 1 96.25 102 LYS A C 1
ATOM 778 O O . LYS A 1 102 ? 14.484 -10.281 -13.859 1 96.25 102 LYS A O 1
ATOM 783 N N . VAL A 1 103 ? 12.734 -10.039 -12.594 1 97 103 VAL A N 1
ATOM 784 C CA . VAL A 1 103 ? 13.336 -10.828 -11.523 1 97 103 VAL A CA 1
ATOM 785 C C . VAL A 1 103 ? 13.203 -12.32 -11.852 1 97 103 VAL A C 1
ATOM 787 O O . VAL A 1 103 ? 12.141 -12.773 -12.289 1 97 103 VAL A O 1
ATOM 790 N N . GLU A 1 104 ? 14.195 -13.141 -11.641 1 94.88 104 GLU A N 1
ATOM 791 C CA . GLU A 1 104 ? 14.273 -14.555 -11.977 1 94.88 104 GLU A CA 1
ATOM 792 C C . GLU A 1 104 ? 13.562 -15.414 -10.938 1 94.88 104 GLU A C 1
ATOM 794 O O . GLU A 1 104 ? 14.203 -16.203 -10.234 1 94.88 104 GLU A O 1
ATOM 799 N N . VAL A 1 105 ? 12.305 -15.32 -10.844 1 94.19 105 VAL A N 1
ATOM 800 C CA . VAL A 1 105 ? 11.43 -16.109 -9.977 1 94.19 105 VAL A CA 1
ATOM 801 C C . VAL A 1 105 ? 10.367 -16.812 -10.812 1 94.19 105 VAL A C 1
ATOM 803 O O . VAL A 1 105 ? 9.812 -16.219 -11.742 1 94.19 105 VAL A O 1
ATOM 806 N N . TRP A 1 106 ? 10.055 -18.062 -10.469 1 92.12 106 TRP A N 1
ATOM 807 C CA . TRP A 1 106 ? 9.047 -18.859 -11.164 1 92.12 106 TRP A CA 1
ATOM 808 C C . TRP A 1 106 ? 7.98 -19.344 -10.195 1 92.12 106 TRP A C 1
ATOM 810 O O . TRP A 1 106 ? 8.273 -19.625 -9.031 1 92.12 106 TRP A O 1
ATOM 820 N N . LYS A 1 107 ? 6.816 -19.438 -10.734 1 92.88 107 LYS A N 1
ATOM 821 C CA . LYS A 1 107 ? 5.723 -19.922 -9.898 1 92.88 107 LYS A CA 1
ATOM 822 C C . LYS A 1 107 ? 5.035 -21.125 -10.531 1 92.88 107 LYS A C 1
ATOM 824 O O . LYS A 1 107 ? 4.996 -21.25 -11.758 1 92.88 107 LYS A O 1
ATOM 829 N N . ARG A 1 108 ? 4.551 -21.938 -9.633 1 91.31 108 ARG A N 1
ATOM 830 C CA . ARG A 1 108 ? 3.748 -23.094 -10.016 1 91.31 108 ARG A CA 1
ATOM 831 C C . ARG A 1 108 ? 2.443 -23.141 -9.227 1 91.31 108 ARG A C 1
ATOM 833 O O . ARG A 1 108 ? 2.445 -23 -8.008 1 91.31 108 ARG A O 1
ATOM 840 N N . GLU A 1 109 ? 1.346 -23.359 -10.023 1 90.62 109 GLU A N 1
ATOM 841 C CA . GLU A 1 109 ? 0.056 -23.547 -9.367 1 90.62 109 GLU A CA 1
ATOM 842 C C . GLU A 1 109 ? -0.142 -25 -8.953 1 90.62 109 GLU A C 1
ATOM 844 O O . GLU A 1 109 ? -0.041 -25.906 -9.781 1 90.62 109 GLU A O 1
ATOM 849 N N . GLU A 1 110 ? -0.411 -25.172 -7.758 1 91.5 110 GLU A N 1
ATOM 850 C CA . GLU A 1 110 ? -0.809 -26.5 -7.281 1 91.5 110 GLU A CA 1
ATOM 851 C C . GLU A 1 110 ? -2.322 -26.594 -7.113 1 91.5 110 GLU A C 1
ATOM 853 O O . GLU A 1 110 ? -2.924 -25.781 -6.398 1 91.5 110 GLU A O 1
ATOM 858 N N . PHE A 1 111 ? -2.91 -27.625 -7.809 1 89.19 111 PHE A N 1
ATOM 859 C CA . PHE A 1 111 ? -4.359 -27.781 -7.785 1 89.19 111 PHE A CA 1
ATOM 860 C C . PHE A 1 111 ? -4.766 -28.953 -6.891 1 89.19 111 PHE A C 1
ATOM 862 O O . PHE A 1 111 ? -3.965 -29.844 -6.637 1 89.19 111 PHE A O 1
ATOM 869 N N . GLU A 1 112 ? -5.934 -28.766 -6.395 1 83.12 112 GLU A N 1
ATOM 870 C CA . GLU A 1 112 ? -6.465 -29.906 -5.641 1 83.12 112 GLU A CA 1
ATOM 871 C C . GLU A 1 112 ? -6.73 -31.094 -6.555 1 83.12 112 GLU A C 1
ATOM 873 O O . GLU A 1 112 ? -7.465 -30.984 -7.539 1 83.12 112 GLU A O 1
ATOM 878 N N . GLY A 1 113 ? -6.148 -32.219 -6.176 1 77.38 113 GLY A N 1
ATOM 879 C CA . GLY A 1 113 ? -6.438 -33.438 -6.871 1 77.38 113 GLY A CA 1
ATOM 880 C C . GLY A 1 113 ? -5.727 -33.562 -8.203 1 77.38 113 GLY A C 1
ATOM 881 O O . GLY A 1 113 ? -5.945 -34.531 -8.953 1 77.38 113 GLY A O 1
ATOM 882 N N . GLU A 1 114 ? -5.09 -32.5 -8.734 1 73.62 114 GLU A N 1
ATOM 883 C CA . GLU A 1 114 ? -4.379 -32.531 -10.008 1 73.62 114 GLU A CA 1
ATOM 884 C C . GLU A 1 114 ? -2.941 -32.031 -9.852 1 73.62 114 GLU A C 1
ATOM 886 O O . GLU A 1 114 ? -2.592 -31.438 -8.828 1 73.62 114 GLU A O 1
ATOM 891 N N . GLU A 1 115 ? -2.092 -32.531 -10.891 1 69.06 115 GLU A N 1
ATOM 892 C CA . GLU A 1 115 ? -0.704 -32.062 -10.859 1 69.06 115 GLU A CA 1
ATOM 893 C C . GLU A 1 115 ? -0.603 -30.578 -11.156 1 69.06 115 GLU A C 1
ATOM 895 O O . GLU A 1 115 ? -1.415 -30.016 -11.898 1 69.06 115 GLU A O 1
ATOM 900 N N . GLY A 1 116 ? 0.208 -29.859 -10.555 1 66.94 116 GLY A N 1
ATOM 901 C CA . GLY A 1 116 ? 0.441 -28.438 -10.688 1 66.94 116 GLY A CA 1
ATOM 902 C C . GLY A 1 116 ? 1.129 -28.062 -11.992 1 66.94 116 GLY A C 1
ATOM 903 O O . GLY A 1 116 ? 1.663 -28.922 -12.688 1 66.94 116 GLY A O 1
ATOM 904 N N . ILE A 1 117 ? 0.87 -26.891 -12.586 1 67 117 ILE A N 1
ATOM 905 C CA . ILE A 1 117 ? 1.458 -26.359 -13.812 1 67 117 ILE A CA 1
ATOM 906 C C . ILE A 1 117 ? 2.396 -25.203 -13.469 1 67 117 ILE A C 1
ATOM 908 O O . ILE A 1 117 ? 2.012 -24.266 -12.766 1 67 117 ILE A O 1
ATOM 912 N N . TRP A 1 118 ? 3.695 -25.344 -13.828 1 61.03 118 TRP A N 1
ATOM 913 C CA . TRP A 1 118 ? 4.68 -24.281 -13.609 1 61.03 118 TRP A CA 1
ATOM 914 C C . TRP A 1 118 ? 4.473 -23.141 -14.586 1 61.03 118 TRP A C 1
ATOM 916 O O . TRP A 1 118 ? 4.203 -23.359 -15.766 1 61.03 118 TRP A O 1
ATOM 926 N N . ARG A 1 119 ? 4.266 -21.859 -14.07 1 60.19 119 ARG A N 1
ATOM 927 C CA . ARG A 1 119 ? 4.195 -20.672 -14.922 1 60.19 119 ARG A CA 1
ATOM 928 C C . ARG A 1 119 ? 5.285 -19.672 -14.555 1 60.19 119 ARG A C 1
ATOM 930 O O . ARG A 1 119 ? 5.59 -19.484 -13.375 1 60.19 119 ARG A O 1
ATOM 937 N N . ALA A 1 120 ? 6.105 -19.156 -15.539 1 52.81 120 ALA A N 1
ATOM 938 C CA . ALA A 1 120 ? 7.07 -18.094 -15.281 1 52.81 120 ALA A CA 1
ATOM 939 C C . ALA A 1 120 ? 6.363 -16.781 -14.953 1 52.81 120 ALA A C 1
ATOM 941 O O . ALA A 1 120 ? 5.324 -16.453 -15.531 1 52.81 120 ALA A O 1
ATOM 942 N N . ASN A 1 121 ? 6.711 -16.156 -13.852 1 51.75 121 ASN A N 1
ATOM 943 C CA . ASN A 1 121 ? 6.113 -14.883 -13.438 1 51.75 121 ASN A CA 1
ATOM 944 C C . ASN A 1 121 ? 6.141 -13.859 -14.57 1 51.75 121 ASN A C 1
ATOM 946 O O . ASN A 1 121 ? 5.199 -13.078 -14.719 1 51.75 121 ASN A O 1
ATOM 950 N N . ARG A 1 122 ? 7.312 -13.656 -15.273 1 46.12 122 ARG A N 1
ATOM 951 C CA . ARG A 1 122 ? 7.477 -12.562 -16.219 1 46.12 122 ARG A CA 1
ATOM 952 C C . ARG A 1 122 ? 6.41 -12.617 -17.312 1 46.12 122 ARG A C 1
ATOM 954 O O . ARG A 1 122 ? 5.766 -11.609 -17.609 1 46.12 122 ARG A O 1
ATOM 961 N N . ASP A 1 123 ? 6.48 -13.617 -18.219 1 45.09 123 ASP A N 1
ATOM 962 C CA . ASP A 1 123 ? 5.656 -13.633 -19.422 1 45.09 123 ASP A CA 1
ATOM 963 C C . ASP A 1 123 ? 4.5 -14.625 -19.281 1 45.09 123 ASP A C 1
ATOM 965 O O . ASP A 1 123 ? 3.719 -14.812 -20.219 1 45.09 123 ASP A O 1
ATOM 969 N N . GLY A 1 124 ? 4.184 -14.953 -18.0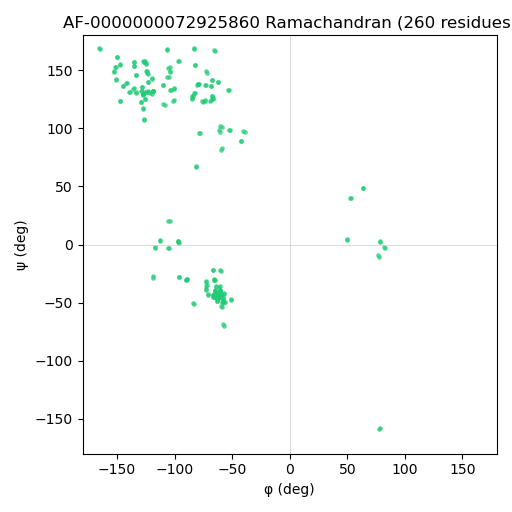62 1 50.31 124 GLY A N 1
ATOM 970 C CA . GLY A 1 124 ? 3.129 -15.945 -17.922 1 50.31 124 GLY A CA 1
ATOM 971 C C . GLY A 1 124 ? 3.357 -17.172 -18.797 1 50.31 124 GLY A C 1
ATOM 972 O O . GLY A 1 124 ? 2.453 -18 -18.969 1 50.31 124 GLY A O 1
ATOM 973 N N . ALA A 1 125 ? 4.527 -17.234 -19.5 1 46.16 125 ALA A N 1
ATOM 974 C CA . ALA A 1 125 ? 4.781 -18.297 -20.469 1 46.16 125 ALA A CA 1
ATOM 975 C C . ALA A 1 125 ? 4.961 -19.641 -19.766 1 46.16 125 ALA A C 1
ATOM 977 O O . ALA A 1 125 ? 5.426 -19.703 -18.625 1 46.16 125 ALA A O 1
ATOM 978 N N . ILE A 1 126 ? 4.191 -20.641 -20.109 1 45.66 126 ILE A N 1
ATOM 979 C CA . ILE A 1 126 ? 4.254 -22.016 -19.625 1 45.66 126 ILE A CA 1
ATOM 980 C C . ILE A 1 126 ? 5.672 -22.562 -19.781 1 45.66 126 ILE A C 1
ATOM 982 O O . ILE A 1 126 ? 6.258 -22.469 -20.859 1 45.66 126 ILE A O 1
ATOM 986 N N . GLY A 1 127 ? 6.5 -22.594 -18.812 1 42.84 127 GLY A N 1
ATOM 987 C CA . GLY A 1 127 ? 7.797 -23.25 -18.922 1 42.84 127 GLY A CA 1
ATOM 988 C C . GLY A 1 127 ? 7.695 -24.734 -19.203 1 42.84 127 GLY A C 1
ATOM 989 O O . GLY A 1 127 ? 6.93 -25.453 -18.562 1 42.84 127 GLY A O 1
ATOM 990 N N . GLN A 1 128 ? 7.828 -25.141 -20.422 1 39.03 128 GLN A N 1
ATOM 991 C CA . GLN A 1 128 ? 7.883 -26.547 -20.812 1 39.03 128 GLN A CA 1
ATOM 992 C C . GLN A 1 128 ? 9.039 -27.266 -20.125 1 39.03 128 GLN A C 1
ATOM 994 O O . GLN A 1 128 ? 10.141 -26.719 -20.031 1 39.03 128 GLN A O 1
ATOM 999 N N . ARG A 1 129 ? 8.734 -28.031 -19.062 1 44.78 129 ARG A N 1
ATOM 1000 C CA . ARG A 1 129 ? 9.719 -28.969 -18.531 1 44.78 129 ARG A CA 1
ATOM 1001 C C . ARG A 1 129 ? 10.43 -29.703 -19.672 1 44.78 129 ARG A C 1
ATOM 1003 O O . ARG A 1 129 ? 9.797 -30.406 -20.469 1 44.78 129 ARG A O 1
ATOM 1010 N N . GLU A 1 130 ? 11.469 -29.266 -20.219 1 35.19 130 GLU A N 1
ATOM 1011 C CA . GLU A 1 130 ? 12.25 -30.156 -21.078 1 35.19 130 GLU A CA 1
ATOM 1012 C C . GLU A 1 130 ? 12.727 -31.375 -20.281 1 35.19 130 GLU A C 1
ATOM 1014 O O . GLU A 1 130 ? 13.414 -31.234 -19.266 1 35.19 130 GLU A O 1
ATOM 1019 N N . GLU A 1 131 ? 11.844 -32.312 -20.156 1 34.78 131 GLU A N 1
ATOM 1020 C CA . GLU A 1 131 ? 12.328 -33.656 -19.797 1 34.78 131 GLU A CA 1
ATOM 1021 C C . GLU A 1 131 ? 13.641 -33.969 -20.516 1 34.78 131 GLU A C 1
ATOM 1023 O O . GLU A 1 131 ? 13.719 -33.906 -21.75 1 34.78 131 GLU A O 1
ATOM 1028 N N . SER A 1 132 ? 14.742 -33.75 -19.797 1 33.34 132 SER A N 1
ATOM 1029 C CA . SER A 1 132 ? 15.859 -34.5 -20.328 1 33.34 132 SER A CA 1
ATOM 1030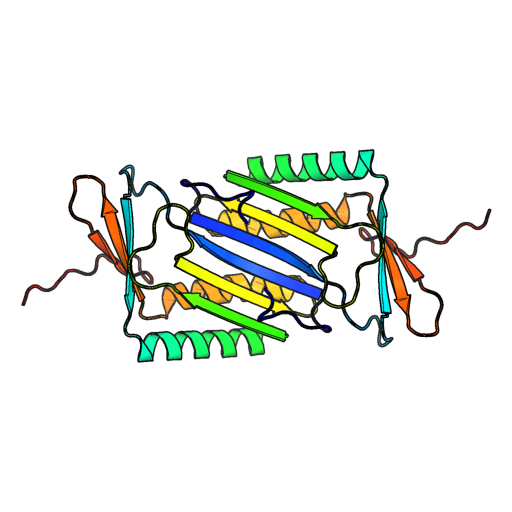 C C . SER A 1 132 ? 15.602 -36 -20.203 1 33.34 132 SER A C 1
ATOM 1032 O O . SER A 1 132 ? 14.969 -36.469 -19.234 1 33.34 132 SER A O 1
ATOM 1034 N N . MET B 1 1 ? -4.016 -5.289 7.102 1 93.12 1 MET B N 1
ATOM 1035 C CA . MET B 1 1 ? -4.059 -6.152 5.926 1 93.12 1 MET B CA 1
ATOM 1036 C C . MET B 1 1 ? -5.059 -7.289 6.125 1 93.12 1 MET B C 1
ATOM 1038 O O . MET B 1 1 ? -5.789 -7.648 5.199 1 93.12 1 MET B O 1
ATOM 1042 N N . ASP B 1 2 ? -5.176 -7.727 7.332 1 95.56 2 ASP B N 1
ATOM 1043 C CA . ASP B 1 2 ? -6.055 -8.859 7.602 1 95.56 2 ASP B CA 1
ATOM 1044 C C . ASP B 1 2 ? -7.516 -8.5 7.344 1 95.56 2 ASP B C 1
ATOM 1046 O O . ASP B 1 2 ? -8.312 -9.367 6.969 1 95.56 2 ASP B O 1
ATOM 1050 N N . ARG B 1 3 ? -7.863 -7.293 7.539 1 97 3 ARG B N 1
ATOM 1051 C CA . ARG B 1 3 ? -9.25 -6.848 7.406 1 97 3 ARG B CA 1
ATOM 1052 C C . ARG B 1 3 ? -9.711 -6.945 5.957 1 97 3 ARG B C 1
ATOM 1054 O O . ARG B 1 3 ? -10.914 -6.98 5.688 1 97 3 ARG B O 1
ATOM 1061 N N . VAL B 1 4 ? -8.758 -6.961 5.047 1 98.81 4 VAL B N 1
ATOM 1062 C CA . VAL B 1 4 ? -9.18 -6.93 3.65 1 98.81 4 VAL B CA 1
ATOM 1063 C C . VAL B 1 4 ? -8.742 -8.211 2.947 1 98.81 4 VAL B C 1
ATOM 1065 O O . VAL B 1 4 ? -9.047 -8.414 1.769 1 98.81 4 VAL B O 1
ATOM 1068 N N . ARG B 1 5 ? -8.07 -9.039 3.631 1 98.75 5 ARG B N 1
ATOM 1069 C CA . ARG B 1 5 ? -7.586 -10.297 3.076 1 98.75 5 ARG B CA 1
ATOM 1070 C C . ARG B 1 5 ? -8.742 -11.195 2.646 1 98.75 5 ARG B C 1
ATOM 1072 O O . ARG B 1 5 ? -9.766 -11.266 3.332 1 98.75 5 ARG B O 1
ATOM 1079 N N . SER B 1 6 ? -8.633 -11.859 1.543 1 98.75 6 SER B N 1
ATOM 1080 C CA . SER B 1 6 ? -9.625 -12.773 0.994 1 98.75 6 SER B CA 1
ATOM 1081 C C . SER B 1 6 ? -8.977 -13.859 0.155 1 98.75 6 SER B C 1
ATOM 1083 O O . SER B 1 6 ? -8.023 -13.602 -0.581 1 98.75 6 SER B O 1
ATOM 1085 N N . PRO B 1 7 ? -9.461 -15.055 0.207 1 98.56 7 PRO B N 1
ATOM 1086 C CA . PRO B 1 7 ? -8.945 -16.125 -0.656 1 98.56 7 PRO B CA 1
ATOM 1087 C C . PRO B 1 7 ? -9.102 -15.805 -2.141 1 98.56 7 PRO B C 1
ATOM 1089 O O . PRO B 1 7 ? -8.406 -16.391 -2.977 1 98.56 7 PRO B O 1
ATOM 1092 N N . SER B 1 8 ? -10.039 -14.914 -2.461 1 98.44 8 SER B N 1
ATOM 1093 C CA . SER B 1 8 ? -10.289 -14.633 -3.869 1 98.44 8 SER B CA 1
ATOM 1094 C C . SER B 1 8 ? -9.547 -13.383 -4.324 1 98.44 8 SER B C 1
ATOM 1096 O O . SER B 1 8 ? -9.695 -12.938 -5.465 1 98.44 8 SER B O 1
ATOM 1098 N N . ALA B 1 9 ? -8.758 -12.781 -3.439 1 98.75 9 ALA B N 1
ATOM 1099 C CA . ALA B 1 9 ? -7.953 -11.609 -3.779 1 98.75 9 ALA B CA 1
ATOM 1100 C C . ALA B 1 9 ? -6.5 -12.008 -4.035 1 98.75 9 ALA B C 1
ATOM 1102 O O . ALA B 1 9 ? -5.926 -12.797 -3.283 1 98.75 9 ALA B O 1
ATOM 1103 N N . GLY B 1 10 ? -5.98 -11.469 -5.094 1 98.62 10 GLY B N 1
ATOM 1104 C CA . GLY B 1 10 ? -4.582 -11.711 -5.406 1 98.62 10 GLY B CA 1
ATOM 1105 C C . GLY B 1 10 ? -3.695 -10.508 -5.113 1 98.62 10 GLY B C 1
ATOM 1106 O O . GLY B 1 10 ? -2.475 -10.578 -5.277 1 98.62 10 GLY B O 1
ATOM 1107 N N . ALA B 1 11 ? -4.367 -9.422 -4.684 1 98.88 11 ALA B N 1
ATOM 1108 C CA . ALA B 1 11 ? -3.623 -8.188 -4.441 1 98.88 11 ALA B CA 1
ATOM 1109 C C . ALA B 1 11 ? -4.207 -7.418 -3.26 1 98.88 11 ALA B C 1
ATOM 1111 O O . ALA B 1 11 ? -5.426 -7.309 -3.123 1 98.88 11 ALA B O 1
ATOM 1112 N N . ILE B 1 12 ? -3.363 -6.941 -2.434 1 98.94 12 ILE B N 1
ATOM 1113 C CA . ILE B 1 12 ? -3.678 -5.953 -1.406 1 98.94 12 ILE B CA 1
ATOM 1114 C C . ILE B 1 12 ? -2.785 -4.727 -1.578 1 98.94 12 ILE B C 1
ATOM 1116 O O . ILE B 1 12 ? -1.576 -4.855 -1.786 1 98.94 12 ILE B O 1
ATOM 1120 N N . VAL B 1 13 ? -3.359 -3.58 -1.56 1 98.94 13 VAL B N 1
ATOM 1121 C CA . VAL B 1 13 ? -2.619 -2.322 -1.535 1 98.94 13 VAL B CA 1
ATOM 1122 C C . VAL B 1 13 ? -2.961 -1.546 -0.266 1 98.94 13 VAL B C 1
ATOM 1124 O O . VAL B 1 13 ? -4.129 -1.455 0.117 1 98.94 13 VAL B O 1
ATOM 1127 N N . LEU B 1 14 ? -1.922 -1.092 0.377 1 98.94 14 LEU B N 1
ATOM 1128 C CA . LEU B 1 14 ? -2.074 -0.312 1.601 1 98.94 14 LEU B CA 1
ATOM 1129 C C . LEU B 1 14 ? -1.359 1.029 1.482 1 98.94 14 LEU B C 1
ATOM 1131 O O . LEU B 1 14 ? -0.229 1.095 0.996 1 98.94 14 LEU B O 1
ATOM 1135 N N . PHE B 1 15 ? -2.018 2.025 1.812 1 98.94 15 PHE B N 1
ATOM 1136 C CA . PHE B 1 15 ? -1.438 3.354 1.962 1 98.94 15 PHE B CA 1
ATOM 1137 C C . PHE B 1 15 ? -1.409 3.771 3.428 1 98.94 15 PHE B C 1
ATOM 1139 O O . PHE B 1 15 ? -2.393 3.588 4.148 1 98.94 15 PHE B O 1
ATOM 1146 N N . ALA B 1 16 ? -0.342 4.332 3.803 1 98.94 16 ALA B N 1
ATOM 1147 C CA . ALA B 1 16 ? -0.201 4.938 5.125 1 98.94 16 ALA B CA 1
ATOM 1148 C C . ALA B 1 16 ? 0.296 6.375 5.016 1 98.94 16 ALA B C 1
ATOM 1150 O O . ALA B 1 16 ? 1.393 6.625 4.512 1 98.94 16 ALA B O 1
ATOM 1151 N N . GLY B 1 17 ? -0.489 7.293 5.453 1 98.69 17 GLY B N 1
ATOM 1152 C CA . GLY B 1 17 ? -0.02 8.656 5.652 1 98.69 17 GLY B CA 1
ATOM 1153 C C . GLY B 1 17 ? 0.646 8.867 7 1 98.69 17 GLY B C 1
ATOM 1154 O O . GLY B 1 17 ? 0.061 8.555 8.039 1 98.69 17 GLY B O 1
ATOM 1155 N N . THR B 1 18 ? 1.845 9.414 6.984 1 98.75 18 THR B N 1
ATOM 1156 C CA . THR B 1 18 ? 2.596 9.531 8.227 1 98.75 18 THR B CA 1
ATOM 1157 C C . THR B 1 18 ? 3.004 10.984 8.477 1 98.75 18 THR B C 1
ATOM 1159 O O . THR B 1 18 ? 3.105 11.773 7.531 1 98.75 18 THR B O 1
ATOM 1162 N N . THR B 1 19 ? 3.225 11.305 9.727 1 98.44 19 THR B N 1
ATOM 1163 C CA . THR B 1 19 ? 3.625 12.656 10.109 1 98.44 19 THR B CA 1
ATOM 1164 C C . THR B 1 19 ? 5.09 12.906 9.766 1 98.44 19 THR B C 1
ATOM 1166 O O . THR B 1 19 ? 5.977 12.203 10.258 1 98.44 19 THR B O 1
ATOM 1169 N N . ARG B 1 20 ? 5.285 13.906 8.992 1 98.19 20 ARG B N 1
ATOM 1170 C CA . ARG B 1 20 ? 6.656 14.297 8.688 1 98.19 20 ARG B CA 1
ATOM 1171 C C . ARG B 1 20 ? 7.234 15.18 9.789 1 98.19 20 ARG B C 1
ATOM 1173 O O . ARG B 1 20 ? 6.488 15.781 10.562 1 98.19 20 ARG B O 1
ATOM 1180 N N . ASP B 1 21 ? 8.586 15.352 9.641 1 97.38 21 ASP B N 1
ATOM 1181 C CA . ASP B 1 21 ? 9.266 16.062 10.711 1 97.38 21 ASP B CA 1
ATOM 1182 C C . ASP B 1 21 ? 9.438 17.547 10.352 1 97.38 21 ASP B C 1
ATOM 1184 O O . ASP B 1 21 ? 10.125 18.281 11.062 1 97.38 21 ASP B O 1
ATOM 1188 N N . ASN B 1 22 ? 8.945 17.922 9.25 1 94.44 22 ASN B N 1
ATOM 1189 C CA . ASN B 1 22 ? 9.055 19.312 8.836 1 94.44 22 ASN B CA 1
ATOM 1190 C C . ASN B 1 22 ? 7.895 19.719 7.938 1 94.44 22 ASN B C 1
ATOM 1192 O O . ASN B 1 22 ? 7.258 18.875 7.312 1 94.44 22 ASN B O 1
ATOM 1196 N N . PHE B 1 23 ? 7.617 20.875 7.977 1 91.12 23 PHE B N 1
ATOM 1197 C CA . PHE B 1 23 ? 6.633 21.5 7.105 1 91.12 23 PHE B CA 1
ATOM 1198 C C . PHE B 1 23 ? 7.027 22.938 6.801 1 91.12 23 PHE B C 1
ATOM 1200 O O . PHE B 1 23 ? 7.246 23.734 7.719 1 91.12 23 PHE B O 1
ATOM 1207 N N . ALA B 1 24 ? 7.125 23.188 5.457 1 88.75 24 ALA B N 1
ATOM 1208 C CA . ALA B 1 24 ? 7.48 24.531 5.008 1 88.75 24 ALA B CA 1
ATOM 1209 C C . ALA B 1 24 ? 8.766 25 5.68 1 88.75 24 ALA B C 1
ATOM 1211 O O . ALA B 1 24 ? 8.828 26.125 6.18 1 88.75 24 ALA B O 1
ATOM 1212 N N . GLY B 1 25 ? 9.695 24.078 5.801 1 88.75 25 GLY B N 1
ATOM 1213 C CA . GLY B 1 25 ? 11.023 24.422 6.289 1 88.75 25 GLY B CA 1
ATOM 1214 C C . GLY B 1 25 ? 11.102 24.5 7.801 1 88.75 25 GLY B C 1
ATOM 1215 O O . GLY B 1 25 ? 12.172 24.75 8.359 1 88.75 25 GLY B O 1
ATOM 1216 N N . LYS B 1 26 ? 10.016 24.297 8.5 1 91.44 26 LYS B N 1
ATOM 1217 C CA . LYS B 1 26 ? 9.992 24.359 9.961 1 91.44 26 LYS B CA 1
ATOM 1218 C C . LYS B 1 26 ? 9.883 22.953 10.555 1 91.44 26 LYS B C 1
ATOM 1220 O O . LYS B 1 26 ? 9.164 22.109 10.031 1 91.44 26 LYS B O 1
ATOM 1225 N N . PRO B 1 27 ? 10.57 22.812 11.68 1 94.44 27 PRO B N 1
ATOM 1226 C CA . PRO B 1 27 ? 10.445 21.516 12.344 1 94.44 27 PRO B CA 1
ATOM 1227 C C . PRO B 1 27 ? 9.055 21.281 12.914 1 94.44 27 PRO B C 1
ATOM 1229 O O . PRO B 1 27 ? 8.469 22.172 13.531 1 94.44 27 PRO B O 1
ATOM 1232 N N . VAL B 1 28 ? 8.539 20.156 12.75 1 95.5 28 VAL B N 1
ATOM 1233 C CA . VAL B 1 28 ? 7.234 19.75 13.25 1 95.5 28 VAL B CA 1
ATOM 1234 C C . VAL B 1 28 ? 7.406 18.844 14.469 1 95.5 28 VAL B C 1
ATOM 1236 O O . VAL B 1 28 ? 8.242 17.938 14.461 1 95.5 28 VAL B O 1
ATOM 1239 N N . LYS B 1 29 ? 6.672 19.125 15.461 1 95.56 29 LYS B N 1
ATOM 1240 C CA . LYS B 1 29 ? 6.641 18.266 16.641 1 95.56 29 LYS B CA 1
ATOM 1241 C C . LYS B 1 29 ? 5.68 17.109 16.453 1 95.56 29 LYS B C 1
ATOM 1243 O O . LYS B 1 29 ? 6.031 15.953 16.719 1 95.56 29 LYS B O 1
ATOM 1248 N N . GLU B 1 30 ? 4.504 17.422 16.047 1 96.69 30 GLU B N 1
ATOM 1249 C CA . GLU B 1 30 ? 3.445 16.453 15.773 1 96.69 30 GLU B CA 1
ATOM 1250 C C . GLU B 1 30 ? 2.303 17.094 14.984 1 96.69 30 GLU B C 1
ATOM 1252 O O . GLU B 1 30 ? 2.266 18.312 14.812 1 96.69 30 GLU B O 1
ATOM 1257 N N . LEU B 1 31 ? 1.426 16.219 14.508 1 96.31 31 LEU B N 1
ATOM 1258 C CA . LEU B 1 31 ? 0.151 16.672 13.961 1 96.31 31 LEU B CA 1
ATOM 1259 C C . LEU B 1 31 ? -0.986 16.406 14.938 1 96.31 31 LEU B C 1
ATOM 1261 O O . LEU B 1 31 ? -0.922 15.461 15.727 1 96.31 31 LEU B O 1
ATOM 1265 N N . GLN B 1 32 ? -1.936 17.234 14.875 1 95.5 32 GLN B N 1
ATOM 1266 C CA . GLN B 1 32 ? -3.186 17.047 15.602 1 95.5 32 GLN B CA 1
ATOM 1267 C C . GLN B 1 32 ? -4.371 16.953 14.648 1 95.5 32 GLN B C 1
ATOM 1269 O O . GLN B 1 32 ? -4.531 17.797 13.766 1 95.5 32 GLN B O 1
ATOM 1274 N N . TYR B 1 33 ? -5.188 15.898 14.945 1 96.06 33 TYR B N 1
ATOM 1275 C CA . TYR B 1 33 ? -6.359 15.742 14.086 1 96.06 33 TYR B CA 1
ATOM 1276 C C . TYR B 1 33 ? -7.645 15.836 14.898 1 96.06 33 TYR B C 1
ATOM 1278 O O . TYR B 1 33 ? -7.719 15.328 16.016 1 96.06 33 TYR B O 1
ATOM 1286 N N . THR B 1 34 ? -8.656 16.469 14.281 1 95.19 34 THR B N 1
ATOM 1287 C CA . THR B 1 34 ? -10.023 16.469 14.805 1 95.19 34 THR B CA 1
ATOM 1288 C C . THR B 1 34 ? -11.031 16.203 13.695 1 95.19 34 THR B C 1
ATOM 1290 O O . THR B 1 34 ? -10.68 16.219 12.508 1 95.19 34 THR B O 1
ATOM 1293 N N . ALA B 1 35 ? -12.188 15.711 14.164 1 94 35 ALA B N 1
ATOM 1294 C CA . ALA B 1 35 ? -13.211 15.414 13.172 1 94 35 ALA B CA 1
ATOM 1295 C C . ALA B 1 35 ? -14.609 15.648 13.734 1 94 35 ALA B C 1
ATOM 1297 O O . ALA B 1 35 ? -14.797 15.711 14.953 1 94 35 ALA B O 1
ATOM 1298 N N . TYR B 1 36 ? -15.516 15.922 12.82 1 93.5 36 TYR B N 1
ATOM 1299 C CA . TYR B 1 36 ? -16.922 15.656 13.117 1 93.5 36 TYR B CA 1
ATOM 1300 C C . TYR B 1 36 ? -17.234 14.172 12.984 1 93.5 36 TYR B C 1
ATOM 1302 O O . TYR B 1 36 ? -17.594 13.703 11.898 1 93.5 36 TYR B O 1
ATOM 1310 N N . HIS B 1 37 ? -17.203 13.492 14.031 1 92.94 37 HIS B N 1
ATOM 1311 C CA . HIS B 1 37 ? -17.047 12.039 14.031 1 92.94 37 HIS B CA 1
ATOM 1312 C C . HIS B 1 37 ? -18.172 11.367 13.258 1 92.94 37 HIS B C 1
ATOM 1314 O O . HIS B 1 37 ? -17.938 10.586 12.344 1 92.94 37 HIS B O 1
ATOM 1320 N N . PRO B 1 38 ? -19.453 11.656 13.586 1 94.38 38 PRO B N 1
ATOM 1321 C CA . PRO B 1 38 ? -20.531 10.945 12.883 1 94.38 38 PRO B CA 1
ATOM 1322 C C . PRO B 1 38 ? -20.5 11.188 11.375 1 94.38 38 PRO B C 1
ATOM 1324 O O . PRO B 1 38 ? -20.688 10.25 10.594 1 94.38 38 PRO B O 1
ATOM 1327 N N . ARG B 1 39 ? -20.234 12.406 11 1 95.69 39 ARG B N 1
ATOM 1328 C CA . ARG B 1 39 ? -20.219 12.719 9.57 1 95.69 39 ARG B CA 1
ATOM 1329 C C . ARG B 1 39 ? -18.984 12.133 8.898 1 95.69 39 ARG B C 1
ATOM 1331 O O . ARG B 1 39 ? -19.062 11.648 7.766 1 95.69 39 ARG B O 1
ATOM 1338 N N . ALA B 1 40 ? -17.828 12.156 9.555 1 96.56 40 ALA B N 1
ATOM 1339 C CA . ALA B 1 40 ? -16.594 11.602 9.008 1 96.56 40 ALA B CA 1
ATOM 1340 C C . ALA B 1 40 ? -16.734 10.109 8.734 1 96.56 40 ALA B C 1
ATOM 1342 O O . ALA B 1 40 ? -16.328 9.625 7.676 1 96.56 40 ALA B O 1
ATOM 1343 N N . LEU B 1 41 ? -17.312 9.43 9.641 1 97.5 41 LEU B N 1
ATOM 1344 C CA . LEU B 1 41 ? -17.5 7.992 9.492 1 97.5 41 LEU B CA 1
ATOM 1345 C C . LEU B 1 41 ? -18.469 7.684 8.352 1 97.5 41 LEU B C 1
ATOM 1347 O O . LEU B 1 41 ? -18.234 6.754 7.57 1 97.5 41 LEU B O 1
ATOM 1351 N N . LYS B 1 42 ? -19.531 8.461 8.32 1 97.75 42 LYS B N 1
ATOM 1352 C CA . LYS B 1 42 ? -20.484 8.281 7.23 1 97.75 42 LYS B CA 1
ATOM 1353 C C . LYS B 1 42 ? -19.828 8.508 5.871 1 97.75 42 LYS B C 1
ATOM 1355 O O . LYS B 1 42 ? -20.047 7.738 4.934 1 97.75 42 LYS B O 1
ATOM 1360 N N . SER B 1 43 ? -19.047 9.555 5.785 1 98.25 43 SER B N 1
ATOM 1361 C CA . SER B 1 43 ? -18.328 9.867 4.547 1 98.25 43 SER B CA 1
ATOM 1362 C C . SER B 1 43 ? -17.344 8.766 4.184 1 98.25 43 SER B C 1
ATOM 1364 O O . SER B 1 43 ? -17.266 8.359 3.021 1 98.25 43 SER B O 1
ATOM 1366 N N . MET B 1 44 ? -16.625 8.25 5.137 1 98.5 44 MET B N 1
ATOM 1367 C CA . MET B 1 44 ? -15.656 7.191 4.883 1 98.5 44 MET B CA 1
ATOM 1368 C C . MET B 1 44 ? -16.359 5.918 4.422 1 98.5 44 MET B C 1
ATOM 1370 O O . MET B 1 44 ? -15.867 5.23 3.52 1 98.5 44 MET B O 1
ATOM 1374 N N . MET B 1 45 ? -17.469 5.664 5.035 1 98.5 45 MET B N 1
ATOM 1375 C CA . MET B 1 45 ? -18.234 4.477 4.648 1 98.5 45 MET B CA 1
ATOM 1376 C C . MET B 1 45 ? -18.75 4.605 3.219 1 98.5 45 MET B C 1
ATOM 1378 O O . MET B 1 45 ? -18.734 3.631 2.461 1 98.5 45 MET B O 1
ATOM 1382 N N . ALA B 1 46 ? -19.188 5.797 2.904 1 98.81 46 ALA B N 1
ATOM 1383 C CA . ALA B 1 46 ? -19.688 6.039 1.548 1 98.81 46 ALA B CA 1
ATOM 1384 C C . ALA B 1 46 ? -18.562 5.875 0.526 1 98.81 46 ALA B C 1
ATOM 1386 O O . ALA B 1 46 ? -18.75 5.266 -0.529 1 98.81 46 ALA B O 1
ATOM 1387 N N . ILE B 1 47 ? -17.438 6.391 0.821 1 98.81 47 ILE B N 1
ATOM 1388 C CA . ILE B 1 47 ? -16.281 6.277 -0.062 1 98.81 47 ILE B CA 1
ATOM 1389 C C . ILE B 1 47 ? -15.898 4.809 -0.226 1 98.81 47 ILE B C 1
ATOM 1391 O O . ILE B 1 47 ? -15.664 4.344 -1.344 1 98.81 47 ILE B O 1
ATOM 1395 N N . ALA B 1 48 ? -15.852 4.094 0.91 1 98.88 48 ALA B N 1
ATOM 1396 C CA . ALA B 1 48 ? -15.492 2.678 0.88 1 98.88 48 ALA B CA 1
ATOM 1397 C C . ALA B 1 48 ? -16.453 1.885 -0.004 1 98.88 48 ALA B C 1
ATOM 1399 O O . ALA B 1 48 ? -16.016 1.053 -0.807 1 98.88 48 ALA B O 1
ATOM 1400 N N . LYS B 1 49 ? -17.703 2.18 0.151 1 98.81 49 LYS B N 1
ATOM 1401 C CA . LYS B 1 49 ? -18.719 1.5 -0.652 1 98.81 49 LYS B CA 1
ATOM 1402 C C . LYS B 1 49 ? -18.547 1.819 -2.135 1 98.81 49 LYS B C 1
ATOM 1404 O O . LYS B 1 49 ? -18.609 0.923 -2.979 1 98.81 49 LYS B O 1
ATOM 1409 N N . ASP B 1 50 ? -18.359 3.053 -2.461 1 98.88 50 ASP B N 1
ATOM 1410 C CA . ASP B 1 50 ? -18.25 3.502 -3.846 1 98.88 50 ASP B CA 1
ATOM 1411 C C . ASP B 1 50 ? -17.047 2.859 -4.535 1 98.88 50 ASP B C 1
ATOM 1413 O O . ASP B 1 50 ? -17.172 2.326 -5.641 1 98.88 50 ASP B O 1
ATOM 1417 N N . VAL B 1 51 ? -15.883 2.855 -3.895 1 98.88 51 VAL B N 1
ATOM 1418 C CA . VAL B 1 51 ? -14.68 2.334 -4.535 1 98.88 51 VAL B CA 1
ATOM 1419 C C . VAL B 1 51 ? -14.766 0.812 -4.633 1 98.88 51 VAL B C 1
ATOM 1421 O O . VAL B 1 51 ? -14.266 0.217 -5.59 1 98.88 51 VAL B O 1
ATOM 1424 N N . ARG B 1 52 ? -15.375 0.161 -3.631 1 98.88 52 ARG B N 1
AT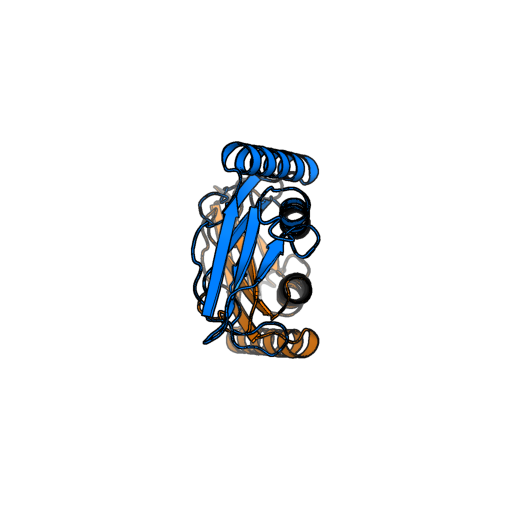OM 1425 C CA . ARG B 1 52 ? -15.562 -1.286 -3.682 1 98.88 52 ARG B CA 1
ATOM 1426 C C . ARG B 1 52 ? -16.359 -1.692 -4.918 1 98.88 52 ARG B C 1
ATOM 1428 O O . ARG B 1 52 ? -15.945 -2.58 -5.664 1 98.88 52 ARG B O 1
ATOM 1435 N N . ASP B 1 53 ? -17.453 -0.975 -5.098 1 98.81 53 ASP B N 1
ATOM 1436 C CA . ASP B 1 53 ? -18.359 -1.306 -6.199 1 98.81 53 ASP B CA 1
ATOM 1437 C C . ASP B 1 53 ? -17.734 -0.953 -7.547 1 98.81 53 ASP B C 1
ATOM 1439 O O . ASP B 1 53 ? -17.797 -1.744 -8.492 1 98.81 53 ASP B O 1
ATOM 1443 N N . LYS B 1 54 ? -17.125 0.207 -7.602 1 98.88 54 LYS B N 1
ATOM 1444 C CA . LYS B 1 54 ? -16.562 0.721 -8.844 1 98.88 54 LYS B CA 1
ATOM 1445 C C . LYS B 1 54 ? -15.422 -0.173 -9.344 1 98.88 54 LYS B C 1
ATOM 1447 O O . LYS B 1 54 ? -15.281 -0.385 -10.547 1 98.88 54 LYS B O 1
ATOM 1452 N N . HIS B 1 55 ? -14.625 -0.735 -8.445 1 98.88 55 HIS B N 1
ATOM 1453 C CA . HIS B 1 55 ? -13.398 -1.411 -8.852 1 98.88 55 HIS B CA 1
ATOM 1454 C C . HIS B 1 55 ? -13.492 -2.914 -8.609 1 98.88 55 HIS B C 1
ATOM 1456 O O . HIS B 1 55 ? -12.531 -3.646 -8.844 1 98.88 55 HIS B O 1
ATOM 1462 N N . GLY B 1 56 ? -14.617 -3.439 -8.141 1 98.75 56 GLY B N 1
ATOM 1463 C CA . GLY B 1 56 ? -14.773 -4.863 -7.895 1 98.75 56 GLY B CA 1
ATOM 1464 C C . GLY B 1 56 ? -13.844 -5.387 -6.812 1 98.75 56 GLY B C 1
ATOM 1465 O O . GLY B 1 56 ? -13.188 -6.41 -6.996 1 98.75 56 GLY B O 1
ATOM 1466 N N . LEU B 1 57 ? -13.812 -4.691 -5.68 1 98.94 57 LEU B N 1
ATOM 1467 C CA . LEU B 1 57 ? -12.898 -5.051 -4.602 1 98.94 57 LEU B CA 1
ATOM 1468 C C . LEU B 1 57 ? -13.477 -6.176 -3.75 1 98.94 57 LEU B C 1
ATOM 1470 O O . LEU B 1 57 ? -14.695 -6.367 -3.711 1 98.94 57 LEU B O 1
ATOM 1474 N N . ARG B 1 58 ? -12.609 -6.926 -3.115 1 98.88 58 ARG B N 1
ATOM 1475 C CA . ARG B 1 58 ? -13.016 -7.918 -2.131 1 98.88 58 ARG B CA 1
ATOM 1476 C C . ARG B 1 58 ? -13.078 -7.312 -0.732 1 98.88 58 ARG B C 1
ATOM 1478 O O . ARG B 1 58 ? -13.852 -7.77 0.116 1 98.88 58 ARG B O 1
ATOM 1485 N N . GLY B 1 59 ? -12.258 -6.332 -0.464 1 98.81 59 GLY B N 1
ATOM 1486 C CA . GLY B 1 59 ? -12.242 -5.66 0.826 1 98.81 59 GLY B CA 1
ATOM 1487 C C . GLY B 1 59 ? -11.75 -4.227 0.748 1 98.81 59 GLY B C 1
ATOM 1488 O O . GLY B 1 59 ? -10.945 -3.891 -0.126 1 98.81 59 GLY B O 1
ATOM 1489 N N . VAL B 1 60 ? -12.266 -3.383 1.625 1 98.88 60 VAL B N 1
ATOM 1490 C CA . VAL B 1 60 ? -11.82 -2.008 1.826 1 98.88 60 VAL B CA 1
ATOM 1491 C C . VAL B 1 60 ? -11.797 -1.685 3.318 1 98.88 60 VAL B C 1
ATOM 1493 O O . VAL B 1 60 ? -12.734 -2.02 4.047 1 98.88 60 VAL B O 1
ATOM 1496 N N . ALA B 1 61 ? -10.742 -1.153 3.736 1 98.88 61 ALA B N 1
ATOM 1497 C CA . ALA B 1 61 ? -10.641 -0.635 5.098 1 98.88 61 ALA B CA 1
ATOM 1498 C C . ALA B 1 61 ? -10.008 0.755 5.105 1 98.88 61 ALA B C 1
ATOM 1500 O O . ALA B 1 61 ? -9 0.991 4.438 1 98.88 61 ALA B O 1
ATOM 1501 N N . MET B 1 62 ? -10.602 1.671 5.77 1 98.62 62 MET B N 1
ATOM 1502 C CA . MET B 1 62 ? -10.102 3.029 5.969 1 98.62 62 MET B CA 1
ATOM 1503 C C . MET B 1 62 ? -10.094 3.393 7.449 1 98.62 62 MET B C 1
ATOM 1505 O O . MET B 1 62 ? -11.094 3.201 8.148 1 98.62 62 MET B O 1
ATOM 1509 N N . ILE B 1 63 ? -9.008 3.875 7.891 1 98.06 63 ILE B N 1
ATOM 1510 C CA . ILE B 1 63 ? -8.867 4.273 9.289 1 98.06 63 ILE B CA 1
ATOM 1511 C C . ILE B 1 63 ? -8.156 5.625 9.367 1 98.06 63 ILE B C 1
ATOM 1513 O O . ILE B 1 63 ? -7.156 5.848 8.688 1 98.06 6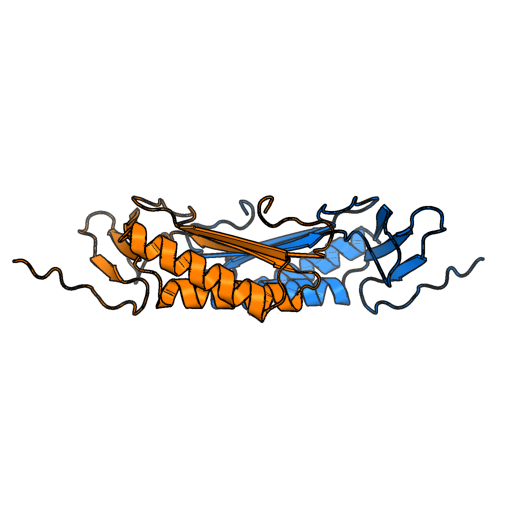3 ILE B O 1
ATOM 1517 N N . HIS B 1 64 ? -8.68 6.465 10.156 1 97.75 64 HIS B N 1
ATOM 1518 C CA . HIS B 1 64 ? -8.039 7.75 10.43 1 97.75 64 HIS B CA 1
ATOM 1519 C C . HIS B 1 64 ? -7.918 8 11.93 1 97.75 64 HIS B C 1
ATOM 1521 O O . HIS B 1 64 ? -8.922 7.984 12.648 1 97.75 64 HIS B O 1
ATOM 1527 N N . ARG B 1 65 ? -6.77 8.195 12.344 1 97.19 65 ARG B N 1
ATOM 1528 C CA . ARG B 1 65 ? -6.465 8.445 13.75 1 97.19 65 ARG B CA 1
ATOM 1529 C C . ARG B 1 65 ? -6.754 9.898 14.117 1 97.19 65 ARG B C 1
ATOM 1531 O O . ARG B 1 65 ? -6.484 10.805 13.336 1 97.19 65 ARG B O 1
ATOM 1538 N N . LEU B 1 66 ? -7.348 10.148 15.266 1 97.31 66 LEU B N 1
ATOM 1539 C CA . LEU B 1 66 ? -7.598 11.492 15.781 1 97.31 66 LEU B CA 1
ATOM 1540 C C . LEU B 1 66 ? -6.66 11.812 16.938 1 97.31 66 LEU B C 1
ATOM 1542 O O . LEU B 1 66 ? -6.004 10.914 17.484 1 97.31 66 LEU B O 1
ATOM 1546 N N . GLY B 1 67 ? -6.621 13.109 17.312 1 97.31 67 GLY B N 1
ATOM 1547 C CA . GLY B 1 67 ? -5.688 13.523 18.359 1 97.31 67 GLY B CA 1
ATOM 1548 C C . GLY B 1 67 ? -4.266 13.672 17.844 1 97.31 67 GLY B C 1
ATOM 1549 O O . GLY B 1 67 ? -4.043 13.898 16.656 1 97.31 67 GLY B O 1
ATOM 1550 N N . PRO B 1 68 ? -3.35 13.594 18.766 1 97.75 68 PRO B N 1
ATOM 1551 C CA . PRO B 1 68 ? -1.948 13.758 18.375 1 97.75 68 PRO B CA 1
ATOM 1552 C C . PRO B 1 68 ? -1.405 12.547 17.625 1 97.75 68 PRO B C 1
ATOM 1554 O O . PRO B 1 68 ? -1.677 11.406 18 1 97.75 68 PRO B O 1
ATOM 1557 N N . VAL B 1 69 ? -0.686 12.859 16.594 1 98.44 69 VAL B N 1
ATOM 1558 C CA . VAL B 1 69 ? 0.036 11.836 15.828 1 98.44 69 VAL B CA 1
ATOM 1559 C C . VAL B 1 69 ? 1.511 12.219 15.727 1 98.44 69 VAL B C 1
ATOM 1561 O O . VAL B 1 69 ? 1.874 13.109 14.945 1 98.44 69 VAL B O 1
ATOM 1564 N N . PRO B 1 70 ? 2.369 11.547 16.438 1 98.25 70 PRO B N 1
ATOM 1565 C CA . PRO B 1 70 ? 3.799 11.859 16.453 1 98.25 70 PRO B CA 1
ATOM 1566 C C . PRO B 1 70 ? 4.469 11.641 15.102 1 98.25 70 PRO B C 1
ATOM 1568 O O . PRO B 1 70 ? 3.885 11 14.219 1 98.25 70 PRO B O 1
ATOM 1571 N N . ILE B 1 71 ? 5.648 12.148 14.984 1 98.31 71 ILE B N 1
ATOM 1572 C CA . ILE B 1 71 ? 6.473 12.008 13.789 1 98.31 71 ILE B CA 1
ATOM 1573 C C . ILE B 1 71 ? 6.602 10.531 13.43 1 98.31 71 ILE B C 1
ATOM 1575 O O . ILE B 1 71 ? 6.793 9.68 14.305 1 98.31 71 ILE B O 1
ATOM 1579 N N . ALA B 1 72 ? 6.41 10.234 12.18 1 98.56 72 ALA B N 1
ATOM 1580 C CA . ALA B 1 72 ? 6.652 8.938 11.539 1 98.56 72 ALA B CA 1
ATOM 1581 C C . ALA B 1 72 ? 5.527 7.957 11.852 1 98.56 72 ALA B C 1
ATOM 1583 O O . ALA B 1 72 ? 5.578 6.793 11.445 1 98.56 72 ALA B O 1
ATOM 1584 N N . GLU B 1 73 ? 4.508 8.414 12.578 1 98.5 73 GLU B N 1
ATOM 1585 C CA . GLU B 1 73 ? 3.363 7.547 12.852 1 98.5 73 GLU B CA 1
ATOM 1586 C C . GLU B 1 73 ? 2.229 7.805 11.867 1 98.5 73 GLU B C 1
ATOM 1588 O O . GLU B 1 73 ? 2.137 8.891 11.289 1 98.5 73 GLU B O 1
ATOM 1593 N N . GLU B 1 74 ? 1.359 6.816 11.711 1 98.5 74 GLU B N 1
ATOM 1594 C CA . GLU B 1 74 ? 0.303 6.879 10.711 1 98.5 74 GLU B CA 1
ATOM 1595 C C . GLU B 1 74 ? -0.898 7.672 11.219 1 98.5 74 GLU B C 1
ATOM 1597 O O . GLU B 1 74 ? -1.379 7.43 12.328 1 98.5 74 GLU B O 1
ATOM 1602 N N . SER B 1 75 ? -1.357 8.594 10.461 1 98.38 75 SER B N 1
ATOM 1603 C CA . SER B 1 75 ? -2.617 9.281 10.734 1 98.38 75 SER B CA 1
ATOM 1604 C C . SER B 1 75 ? -3.768 8.656 9.953 1 98.38 75 SER B C 1
ATOM 1606 O O . SER B 1 75 ? -4.922 8.727 10.383 1 98.38 75 SER B O 1
ATOM 1608 N N . ILE B 1 76 ? -3.461 8.062 8.812 1 98.62 76 ILE B N 1
ATOM 1609 C CA . ILE B 1 76 ? -4.48 7.457 7.957 1 98.62 76 ILE B CA 1
ATOM 1610 C C . ILE B 1 76 ? -3.941 6.164 7.352 1 98.62 76 ILE B C 1
ATOM 1612 O O . ILE B 1 76 ? -2.773 6.09 6.969 1 98.62 76 ILE B O 1
ATOM 1616 N N . LEU B 1 77 ? -4.773 5.145 7.305 1 98.75 77 LEU B N 1
ATOM 1617 C CA . LEU B 1 77 ? -4.531 3.873 6.633 1 98.75 77 LEU B CA 1
ATOM 1618 C C . LEU B 1 77 ? -5.676 3.535 5.68 1 98.75 77 LEU B C 1
ATOM 1620 O O . LEU B 1 77 ? -6.848 3.654 6.047 1 98.75 77 LEU B O 1
ATOM 1624 N N . ILE B 1 78 ? -5.332 3.229 4.523 1 98.88 78 ILE B N 1
ATOM 1625 C CA . ILE B 1 78 ? -6.285 2.705 3.551 1 98.88 78 ILE B CA 1
ATOM 1626 C C . ILE B 1 78 ? -5.777 1.377 2.994 1 98.88 78 ILE B C 1
ATOM 1628 O O . ILE B 1 78 ? -4.648 1.294 2.506 1 98.88 78 ILE B O 1
ATOM 1632 N N . ALA B 1 79 ? -6.562 0.416 3.088 1 98.94 79 ALA B N 1
ATOM 1633 C CA . ALA B 1 79 ? -6.234 -0.896 2.535 1 98.94 79 ALA B CA 1
ATOM 1634 C C . ALA B 1 79 ? -7.355 -1.408 1.636 1 98.94 79 ALA B C 1
ATOM 1636 O O . ALA B 1 79 ? -8.531 -1.284 1.973 1 98.94 79 ALA B O 1
ATOM 1637 N N . VAL B 1 80 ? -7.02 -1.922 0.535 1 98.94 80 VAL B N 1
ATOM 1638 C CA . VAL B 1 80 ? -7.992 -2.506 -0.383 1 98.94 80 VAL B CA 1
ATOM 1639 C C . VAL B 1 80 ? -7.469 -3.844 -0.905 1 98.94 80 VAL B C 1
ATOM 1641 O O . VAL B 1 80 ? -6.258 -4.074 -0.941 1 98.94 80 VAL B O 1
ATOM 1644 N N . SER B 1 81 ? -8.359 -4.707 -1.272 1 98.94 81 SER B N 1
ATOM 1645 C CA . SER B 1 81 ? -7.996 -5.969 -1.903 1 98.94 81 SER B CA 1
ATOM 1646 C C . SER B 1 81 ? -8.859 -6.242 -3.133 1 98.94 81 SER B C 1
ATOM 1648 O O . SER B 1 81 ? -10.023 -5.855 -3.178 1 98.94 81 SER B O 1
ATOM 1650 N N . SER B 1 82 ? -8.281 -6.852 -4.098 1 98.94 82 SER B N 1
ATOM 1651 C CA . SER B 1 82 ? -8.969 -7.188 -5.344 1 98.94 82 SER B CA 1
ATOM 1652 C C . SER B 1 82 ? -8.383 -8.453 -5.973 1 98.94 82 SER B C 1
ATOM 1654 O O . SER B 1 82 ? -7.289 -8.883 -5.609 1 98.94 82 SER B O 1
ATOM 1656 N N . PRO B 1 83 ? -9.141 -9.031 -6.852 1 98.31 83 PRO B N 1
ATOM 1657 C CA . PRO B 1 83 ? -8.633 -10.234 -7.516 1 98.31 83 PRO B CA 1
ATOM 1658 C C . PRO B 1 83 ? -7.352 -9.969 -8.312 1 98.31 83 PRO B C 1
ATOM 1660 O O . PRO B 1 83 ? -6.438 -10.7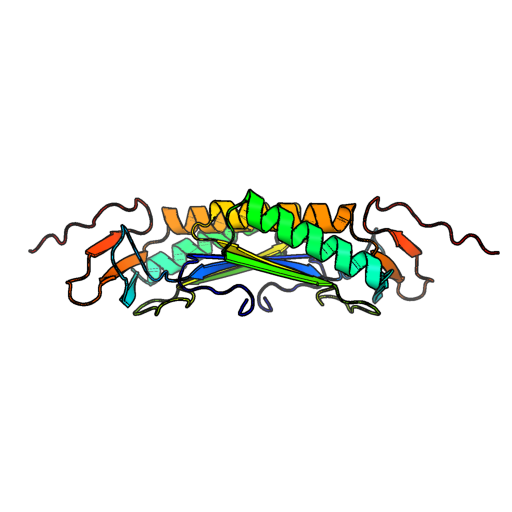97 -8.305 1 98.31 83 PRO B O 1
ATOM 1663 N N . HIS B 1 84 ? -7.23 -8.82 -8.93 1 97.44 84 HIS B N 1
ATOM 1664 C CA . HIS B 1 84 ? -6.066 -8.453 -9.727 1 97.44 84 HIS B CA 1
ATOM 1665 C C . HIS B 1 84 ? -5.484 -7.117 -9.281 1 97.44 84 HIS B C 1
ATOM 1667 O O . HIS B 1 84 ? -6.207 -6.273 -8.742 1 97.44 84 HIS B O 1
ATOM 1673 N N . ARG B 1 85 ? -4.207 -6.945 -9.602 1 98.44 85 ARG B N 1
ATOM 1674 C CA . ARG B 1 85 ? -3.432 -5.891 -8.945 1 98.44 85 ARG B CA 1
ATOM 1675 C C . ARG B 1 85 ? -3.85 -4.516 -9.453 1 98.44 85 ARG B C 1
ATOM 1677 O O . ARG B 1 85 ? -3.832 -3.541 -8.695 1 98.44 85 ARG B O 1
ATOM 1684 N N . GLN B 1 86 ? -4.281 -4.336 -10.672 1 98.5 86 GLN B N 1
ATOM 1685 C CA . GLN B 1 86 ? -4.578 -3.027 -11.242 1 98.5 86 GLN B CA 1
ATOM 1686 C C . GLN B 1 86 ? -5.734 -2.355 -10.508 1 98.5 86 GLN B C 1
ATOM 1688 O O . GLN B 1 86 ? -5.672 -1.163 -10.203 1 98.5 86 GLN B O 1
ATOM 1693 N N . ALA B 1 87 ? -6.77 -3.119 -10.258 1 98.88 87 ALA B N 1
ATOM 1694 C CA . ALA B 1 87 ? -7.922 -2.576 -9.539 1 98.88 87 ALA B CA 1
ATOM 1695 C C . ALA B 1 87 ? -7.527 -2.092 -8.148 1 98.88 87 ALA B C 1
ATOM 1697 O O . ALA B 1 87 ? -8.008 -1.056 -7.688 1 98.88 87 ALA B O 1
ATOM 1698 N N . ALA B 1 88 ? -6.684 -2.789 -7.469 1 98.88 88 ALA B N 1
ATOM 1699 C CA . ALA B 1 88 ? -6.262 -2.422 -6.121 1 98.88 88 ALA B CA 1
ATOM 1700 C C . ALA B 1 88 ? -5.48 -1.109 -6.129 1 98.88 88 ALA B C 1
ATOM 1702 O O . ALA B 1 88 ? -5.707 -0.241 -5.281 1 98.88 88 ALA B O 1
ATOM 1703 N N . TRP B 1 89 ? -4.555 -0.968 -7.133 1 98.94 89 TRP B N 1
ATOM 1704 C CA . TRP B 1 89 ? -3.797 0.272 -7.266 1 98.94 89 TRP B CA 1
ATOM 1705 C C . TRP B 1 89 ? -4.73 1.463 -7.453 1 98.94 89 TRP B C 1
ATOM 1707 O O . TRP B 1 89 ? -4.637 2.455 -6.727 1 98.94 89 TRP B O 1
ATOM 1717 N N . ARG B 1 90 ? -5.629 1.347 -8.352 1 98.81 90 ARG B N 1
ATOM 1718 C CA . ARG B 1 90 ? -6.523 2.445 -8.703 1 98.81 90 ARG B CA 1
ATOM 1719 C C . ARG B 1 90 ? -7.465 2.773 -7.551 1 98.81 90 ARG B C 1
ATOM 1721 O O . ARG B 1 90 ? -7.66 3.943 -7.215 1 98.81 90 ARG B O 1
ATOM 1728 N N . ALA B 1 91 ? -8.008 1.769 -6.969 1 98.94 91 ALA B N 1
ATOM 1729 C CA . ALA B 1 91 ? -8.969 1.953 -5.887 1 98.94 91 ALA B CA 1
ATOM 1730 C C . ALA B 1 91 ? -8.312 2.576 -4.66 1 98.94 91 ALA B C 1
ATOM 1732 O O . ALA B 1 91 ? -8.883 3.461 -4.02 1 98.94 91 ALA B O 1
ATOM 1733 N N . GLY B 1 92 ? -7.145 2.076 -4.293 1 98.94 92 GLY B N 1
ATOM 1734 C CA . GLY B 1 92 ? -6.441 2.637 -3.152 1 98.94 92 GLY B CA 1
ATOM 1735 C C . GLY B 1 92 ? -6.164 4.121 -3.291 1 98.94 92 GLY B C 1
ATOM 1736 O O . GLY B 1 92 ? -6.426 4.895 -2.367 1 98.94 92 GLY B O 1
ATOM 1737 N N . GLU B 1 93 ? -5.617 4.457 -4.43 1 98.88 93 GLU B N 1
ATOM 1738 C CA . GLU B 1 93 ? -5.309 5.863 -4.676 1 98.88 93 GLU B CA 1
ATOM 1739 C C . GLU B 1 93 ? -6.574 6.711 -4.703 1 98.88 93 GLU B C 1
ATOM 1741 O O . GLU B 1 93 ? -6.625 7.781 -4.098 1 98.88 93 GLU B O 1
ATOM 1746 N N . GLU B 1 94 ? -7.562 6.238 -5.379 1 98.88 94 GLU B N 1
ATOM 1747 C CA . GLU B 1 94 ? -8.828 6.961 -5.461 1 98.88 94 GLU B CA 1
ATOM 1748 C C . GLU B 1 94 ? -9.453 7.141 -4.082 1 98.88 94 GLU B C 1
ATOM 1750 O O . GLU B 1 94 ? -9.953 8.219 -3.754 1 98.88 94 GLU B O 1
ATOM 1755 N N . ALA B 1 95 ? -9.469 6.094 -3.26 1 98.94 95 ALA B N 1
ATOM 1756 C CA . ALA B 1 95 ? -10.031 6.164 -1.914 1 98.94 95 ALA B CA 1
ATOM 1757 C C . ALA B 1 95 ? -9.344 7.25 -1.09 1 98.94 95 ALA B C 1
ATOM 1759 O O . ALA B 1 95 ? -10 8.008 -0.373 1 98.94 95 ALA B O 1
ATOM 1760 N N . LEU B 1 96 ? -8.047 7.312 -1.217 1 98.81 96 LEU B N 1
ATOM 1761 C CA . LEU B 1 96 ? -7.297 8.328 -0.482 1 98.81 96 LEU B CA 1
ATOM 1762 C C . LEU B 1 96 ? -7.699 9.727 -0.926 1 98.81 96 LEU B C 1
ATOM 1764 O O . LEU B 1 96 ? -7.953 10.602 -0.091 1 98.81 96 LEU B O 1
ATOM 1768 N N . GLU B 1 97 ? -7.723 9.914 -2.252 1 98.5 97 GLU B N 1
ATOM 1769 C CA . GLU B 1 97 ? -8.055 11.234 -2.773 1 98.5 97 GLU B CA 1
ATOM 1770 C C . GLU B 1 97 ? -9.461 11.656 -2.365 1 98.5 97 GLU B C 1
ATOM 1772 O O . GLU B 1 97 ? -9.688 12.812 -2 1 98.5 97 GLU B O 1
ATOM 1777 N N . GLU B 1 98 ? -10.383 10.773 -2.447 1 98.5 98 GLU B N 1
ATOM 1778 C CA . GLU B 1 98 ? -11.742 11.062 -2.014 1 98.5 98 GLU B CA 1
ATOM 1779 C C . GLU B 1 98 ? -11.797 11.367 -0.521 1 98.5 98 GLU B C 1
ATOM 1781 O O . GLU B 1 98 ? -12.516 12.273 -0.092 1 98.5 98 GLU B O 1
ATOM 1786 N N . CYS B 1 99 ? -11.07 10.586 0.267 1 97.88 99 CYS B N 1
ATOM 1787 C CA . CYS B 1 99 ? -11.023 10.82 1.706 1 97.88 99 CYS B CA 1
ATOM 1788 C C . CYS B 1 99 ? -10.516 12.227 2.014 1 97.88 99 CYS B C 1
ATOM 1790 O O . CYS B 1 99 ? -11.125 12.945 2.807 1 97.88 99 CYS B O 1
ATOM 1792 N N . LYS B 1 100 ? -9.469 12.578 1.346 1 96.44 100 LYS B N 1
ATOM 1793 C CA . LYS B 1 100 ? -8.859 13.891 1.565 1 96.44 100 LYS B CA 1
ATOM 1794 C C . LYS B 1 100 ? -9.805 15.008 1.127 1 96.44 100 LYS B C 1
ATOM 1796 O O . LYS B 1 100 ? -9.812 16.094 1.722 1 96.44 100 LYS B O 1
ATOM 1801 N N . SER B 1 101 ? -10.594 14.758 0.187 1 96.12 101 SER B N 1
ATOM 1802 C CA . SER B 1 101 ? -11.445 15.797 -0.392 1 96.12 101 SER B CA 1
ATOM 1803 C C . SER B 1 101 ? -12.781 15.883 0.339 1 96.12 101 SER B C 1
ATOM 1805 O O . SER B 1 101 ? -13.367 16.969 0.442 1 96.12 101 SER B O 1
ATOM 1807 N N . LYS B 1 102 ? -13.242 14.789 0.875 1 96.19 102 LYS B N 1
ATOM 1808 C CA . LYS B 1 102 ? -14.656 14.758 1.236 1 96.19 102 LYS B CA 1
ATOM 1809 C C . LYS B 1 102 ? -14.836 14.547 2.736 1 96.19 102 LYS B C 1
ATOM 1811 O O . LYS B 1 102 ? -15.906 14.828 3.285 1 96.19 102 LYS B O 1
ATOM 1816 N N . VAL B 1 103 ? -13.93 13.898 3.391 1 96.94 103 VAL B N 1
ATOM 1817 C CA . VAL B 1 103 ? -14.141 13.492 4.773 1 96.94 103 VAL B CA 1
ATOM 1818 C C . VAL B 1 103 ? -13.914 14.68 5.707 1 96.94 103 VAL B C 1
ATOM 1820 O O . VAL B 1 103 ? -12.945 15.422 5.543 1 96.94 103 VAL B O 1
ATOM 1823 N N . GLU B 1 104 ? -14.711 14.898 6.723 1 94.94 104 GLU B N 1
ATOM 1824 C CA . GLU B 1 104 ? -14.703 16.031 7.645 1 94.94 104 GLU B CA 1
ATOM 1825 C C . GLU B 1 104 ? -13.656 15.844 8.734 1 94.94 104 GLU B C 1
ATOM 1827 O O . GLU B 1 104 ? -13.992 15.711 9.914 1 94.94 104 GLU B O 1
ATOM 1832 N N . VAL B 1 105 ? -12.422 15.859 8.398 1 94.19 105 VAL B N 1
ATOM 1833 C CA . VAL B 1 105 ? -11.273 15.773 9.289 1 94.19 105 VAL B CA 1
ATOM 1834 C C . VAL B 1 105 ? -10.375 16.984 9.086 1 94.19 105 VAL B C 1
ATOM 1836 O O . VAL B 1 105 ? -10.141 17.422 7.953 1 94.19 105 VAL B O 1
ATOM 1839 N N . TRP B 1 106 ? -9.828 17.547 10.195 1 92.19 106 TRP B N 1
ATOM 1840 C CA . TRP B 1 106 ? -8.93 18.703 10.148 1 92.19 106 TRP B CA 1
ATOM 1841 C C . TRP B 1 106 ? -7.602 18.375 10.828 1 92.19 106 TRP B C 1
ATOM 1843 O O . TRP B 1 106 ? -7.562 17.609 11.797 1 92.19 106 TRP B O 1
ATOM 1853 N N . LYS B 1 107 ? -6.598 18.984 10.281 1 92.88 107 LYS B N 1
ATOM 1854 C CA . LYS B 1 107 ? -5.281 18.766 10.875 1 92.88 107 LYS B CA 1
ATOM 1855 C C . LYS B 1 107 ? -4.633 20.094 11.273 1 92.88 107 LYS B C 1
ATOM 1857 O O . LYS B 1 107 ? -4.883 21.125 10.648 1 92.88 107 LYS B O 1
ATOM 1862 N N . ARG B 1 108 ? -3.857 19.969 12.305 1 91.31 108 ARG B N 1
ATOM 1863 C CA . ARG B 1 108 ? -3.043 21.078 12.781 1 91.31 108 ARG B CA 1
ATOM 1864 C C . ARG B 1 108 ? -1.586 20.656 12.945 1 91.31 108 ARG B C 1
ATOM 1866 O O . ARG B 1 108 ? -1.296 19.625 13.539 1 91.31 108 ARG B O 1
ATOM 1873 N N . GLU B 1 109 ? -0.706 21.547 12.367 1 90.56 109 GLU B N 1
ATOM 1874 C CA . GLU B 1 109 ? 0.721 21.312 12.57 1 90.56 109 GLU B CA 1
ATOM 1875 C C . GLU B 1 109 ? 1.195 21.922 13.891 1 90.56 109 GLU B C 1
ATOM 1877 O O . GLU B 1 109 ? 1 23.109 14.141 1 90.56 109 GLU B O 1
ATOM 1882 N N . GLU B 1 110 ? 1.777 21.125 14.648 1 91.38 110 GLU B N 1
ATOM 1883 C CA . GLU B 1 110 ? 2.439 21.625 15.852 1 91.38 110 GLU B CA 1
ATOM 1884 C C . GLU B 1 110 ? 3.947 21.734 15.641 1 91.38 110 GLU B C 1
ATOM 1886 O O . GLU B 1 110 ? 4.609 20.766 15.281 1 91.38 110 GLU B O 1
ATOM 1891 N N . PHE B 1 111 ? 4.453 23 15.875 1 89.12 111 PHE B N 1
ATOM 1892 C CA . PHE B 1 111 ? 5.867 23.25 15.648 1 89.12 111 PHE B CA 1
ATOM 1893 C C . PHE B 1 111 ? 6.625 23.328 16.969 1 89.12 111 PHE B C 1
ATOM 1895 O O . PHE B 1 111 ? 6.027 23.594 18.016 1 89.12 111 PHE B O 1
ATOM 1902 N N . GLU B 1 112 ? 7.836 22.984 16.828 1 83.06 112 GLU B N 1
ATOM 1903 C CA . GLU B 1 112 ? 8.672 23.172 18.016 1 83.06 112 GLU B CA 1
ATOM 1904 C C . GLU B 1 112 ? 8.836 24.656 18.344 1 83.06 112 GLU B C 1
ATOM 1906 O O . GLU B 1 112 ? 9.289 25.438 17.516 1 83.06 112 GLU B O 1
ATOM 1911 N N . GLY B 1 113 ? 8.5 24.969 19.562 1 77.38 113 GLY B N 1
ATOM 1912 C CA . GLY B 1 113 ? 8.75 26.312 20.062 1 77.38 113 GLY B CA 1
ATOM 1913 C C . GLY B 1 113 ? 7.75 27.344 19.547 1 77.38 113 GLY B C 1
ATOM 1914 O O . GLY B 1 113 ? 7.891 28.531 19.812 1 77.38 113 GLY B O 1
ATOM 1915 N N . GLU B 1 114 ? 6.875 27 18.562 1 74.06 114 GLU B N 1
ATOM 1916 C CA . GLU B 1 114 ? 5.879 27.922 18.016 1 74.06 114 GLU B CA 1
ATOM 1917 C C . GLU B 1 114 ? 4.48 27.328 18.094 1 74.06 114 GLU B C 1
ATOM 1919 O O . GLU B 1 114 ? 4.324 26.125 18.297 1 74.06 114 GLU B O 1
ATOM 1924 N N . GLU B 1 115 ? 3.459 28.328 18.062 1 69.56 115 GLU B N 1
ATOM 1925 C CA . GLU B 1 115 ? 2.076 27.859 18.062 1 69.56 115 GLU B CA 1
ATOM 1926 C C . GLU B 1 115 ? 1.726 27.141 16.766 1 69.56 115 GLU B C 1
ATOM 1928 O O . GLU B 1 115 ? 2.242 27.5 15.703 1 69.56 115 GLU B O 1
ATOM 1933 N N . GLY B 1 116 ? 1.005 26.141 16.766 1 68 116 GLY B N 1
ATOM 1934 C CA . GLY B 1 116 ? 0.573 25.344 15.633 1 68 116 GLY B CA 1
ATOM 1935 C C . GLY B 1 116 ? -0.471 26.031 14.781 1 68 116 GLY B C 1
ATOM 1936 O O . GLY B 1 116 ? -1.063 27.031 15.195 1 68 116 GLY B O 1
ATOM 1937 N N . ILE B 1 117 ? -0.506 25.766 13.461 1 67.62 117 ILE B N 1
ATOM 1938 C CA . ILE B 1 117 ? -1.452 26.312 12.492 1 67.62 117 ILE B CA 1
ATOM 1939 C C . ILE B 1 117 ? -2.406 25.219 12.023 1 67.62 117 ILE B C 1
ATOM 1941 O O . ILE B 1 117 ? -1.968 24.141 11.609 1 67.62 117 ILE B O 1
ATOM 1945 N N . TRP B 1 118 ? -3.727 25.422 12.242 1 63.78 118 TRP B N 1
ATOM 1946 C CA . TRP B 1 118 ? -4.746 24.469 11.805 1 63.78 118 TRP B CA 1
ATOM 1947 C C . TRP B 1 118 ? -4.934 24.547 10.289 1 63.78 118 TRP B C 1
ATOM 1949 O O . TRP B 1 118 ? -4.938 25.641 9.711 1 63.78 118 TRP B O 1
ATOM 1959 N N . ARG B 1 119 ? -4.777 23.375 9.547 1 62.59 119 ARG B N 1
ATOM 1960 C CA . ARG B 1 119 ? -5.062 23.312 8.117 1 62.59 119 ARG B CA 1
ATOM 1961 C C . ARG B 1 119 ? -6.133 22.266 7.824 1 62.59 119 ARG B C 1
ATOM 1963 O O . ARG B 1 119 ? -6.141 21.188 8.43 1 62.59 119 ARG B O 1
ATOM 1970 N N . ALA B 1 120 ? -7.23 22.609 7.023 1 54.19 120 ALA B N 1
ATOM 1971 C CA . ALA B 1 120 ? -8.211 21.625 6.582 1 54.19 120 ALA B CA 1
ATOM 1972 C C . ALA B 1 120 ? -7.594 20.641 5.594 1 54.19 120 ALA B C 1
ATOM 1974 O O . ALA B 1 120 ? -6.777 21.031 4.754 1 54.19 120 ALA B O 1
ATOM 1975 N N . ASN B 1 121 ? -7.734 19.359 5.828 1 52.34 121 ASN B N 1
ATOM 1976 C CA . ASN B 1 121 ? -7.191 18.328 4.957 1 52.34 121 ASN B CA 1
ATOM 1977 C C . ASN B 1 121 ? -7.598 18.562 3.502 1 52.34 121 ASN B C 1
ATOM 1979 O O . ASN B 1 121 ? -6.816 18.297 2.586 1 52.34 121 ASN B O 1
ATOM 1983 N N . ARG B 1 122 ? -8.93 18.859 3.203 1 46.44 122 ARG B N 1
ATOM 1984 C CA . ARG B 1 122 ? -9.445 18.891 1.838 1 46.44 122 ARG B CA 1
ATOM 1985 C C . ARG B 1 122 ? -8.664 19.891 0.985 1 46.44 122 ARG B C 1
ATOM 1987 O O . ARG B 1 122 ? -8.234 19.562 -0.122 1 46.44 122 ARG B O 1
ATOM 1994 N N . ASP B 1 123 ? -8.805 21.188 1.265 1 45.62 123 ASP B N 1
ATOM 1995 C CA . ASP B 1 123 ? -8.289 22.234 0.377 1 45.62 123 ASP B CA 1
ATOM 1996 C C . ASP B 1 123 ? -7.035 22.875 0.966 1 45.62 123 ASP B C 1
ATOM 1998 O O . ASP B 1 123 ? -6.488 23.812 0.39 1 45.62 123 ASP B O 1
ATOM 2002 N N . GLY B 1 124 ? -6.402 22.172 1.866 1 51.06 124 GLY B N 1
ATOM 2003 C CA . GLY B 1 124 ? -5.254 22.812 2.473 1 51.06 124 GLY B CA 1
ATOM 2004 C C . GLY B 1 124 ? -5.555 24.219 2.977 1 51.06 124 GLY B C 1
ATOM 2005 O O . GLY B 1 124 ? -4.641 24.969 3.314 1 51.06 124 GLY B O 1
ATOM 2006 N N . ALA B 1 125 ? -6.859 24.672 2.873 1 47.03 125 ALA B N 1
ATOM 2007 C CA . ALA B 1 125 ? -7.227 26.047 3.201 1 47.03 125 ALA B CA 1
ATOM 2008 C C . ALA B 1 125 ? -7.086 26.312 4.695 1 47.03 125 ALA B C 1
ATOM 2010 O O . ALA B 1 125 ? -7.258 25.406 5.512 1 47.03 125 ALA B O 1
ATOM 2011 N N . ILE B 1 126 ? -6.344 27.297 5.109 1 46.19 126 ILE B N 1
ATOM 2012 C CA . ILE B 1 126 ? -6.152 27.766 6.477 1 46.19 126 ILE B CA 1
ATOM 2013 C C . ILE B 1 126 ? -7.508 28.016 7.133 1 46.19 126 ILE B C 1
ATOM 2015 O O . ILE B 1 126 ? -8.359 28.703 6.574 1 46.19 126 ILE B O 1
ATOM 2019 N N . GLY B 1 127 ? -8.047 27.156 7.898 1 43.5 127 GLY B N 1
ATOM 2020 C CA . GLY B 1 127 ? -9.266 27.438 8.648 1 43.5 127 GLY B CA 1
ATOM 2021 C C . GLY B 1 127 ? -9.109 28.594 9.609 1 43.5 127 GLY B C 1
ATOM 2022 O O . GLY B 1 127 ? -8.148 28.656 10.383 1 43.5 127 GLY B O 1
ATOM 2023 N N . GLN B 1 128 ? -9.516 29.766 9.227 1 40.28 128 GLN B N 1
ATOM 2024 C CA . GLN B 1 128 ? -9.531 30.938 10.109 1 40.28 128 GLN B CA 1
ATOM 2025 C C . GLN B 1 128 ? -10.438 30.688 11.312 1 40.28 128 GLN B C 1
ATOM 2027 O O . GLN B 1 128 ? -11.539 30.156 11.18 1 40.28 128 GLN B O 1
ATOM 2032 N N . ARG B 1 129 ? -9.828 30.375 12.477 1 45.19 129 ARG B N 1
ATOM 2033 C CA . ARG B 1 129 ? -10.586 30.438 13.719 1 45.19 129 ARG B CA 1
ATOM 2034 C C . ARG B 1 129 ? -11.461 31.688 13.766 1 45.19 129 ARG B C 1
ATOM 2036 O O . ARG B 1 129 ? -10.953 32.812 13.711 1 45.19 129 ARG B O 1
ATOM 2043 N N . GLU B 1 130 ? -12.617 31.719 13.32 1 35.56 130 GLU B N 1
ATOM 2044 C CA . GLU B 1 130 ? -13.477 32.844 13.68 1 35.56 130 GLU B CA 1
ATOM 2045 C C . GLU B 1 130 ? -13.641 32.938 15.188 1 35.56 130 GLU B C 1
ATOM 2047 O O . GLU B 1 130 ? -14.086 32 15.844 1 35.56 130 GLU B O 1
ATOM 2052 N N . GLU B 1 131 ? -12.656 33.562 15.797 1 35.16 131 GLU B N 1
ATOM 2053 C CA . GLU B 1 131 ? -12.93 34.062 17.141 1 35.16 131 GLU B CA 1
ATOM 2054 C C . GLU B 1 131 ? -14.32 34.656 17.234 1 35.16 131 GLU B C 1
ATOM 2056 O O . GLU B 1 131 ? -14.664 35.562 16.453 1 35.16 131 GLU B O 1
ATOM 2061 N N . SER B 1 132 ? -15.258 33.844 17.734 1 33.81 132 SER B N 1
ATOM 2062 C CA . SER B 1 132 ? -16.391 34.625 18.25 1 33.81 132 SER B CA 1
ATOM 2063 C C . SER B 1 132 ? -15.969 35.5 19.422 1 33.81 132 SER B C 1
ATOM 2065 O O . SER B 1 132 ? -15.086 35.125 20.188 1 33.81 132 SER B O 1
#

pLDDT: mean 90.29, std 16.94, range [33.34, 98.94]